Protein AF-A0A8S9I2M0-F1 (afdb_monomer_lite)

Foldseek 3Di:
DDDDDDDDDDDDDDDDPDDDDDPPPPDPVVVVVVVVVVVVVVPDDDPDDDPDPDDDDDDDDDDDDDDDDDDDDDDDDDDDDDDDDDDDDDDDDDDQDDDDDDDCVPVPVSVVVVVVVVDDPDPDDPDLVPDPPSVVVVVVVVVVVVVVVVVVVVVVVVVVVVVVVVVVVVVVVVVVVVVVVVVVVVVVVVVVVVVVVVVVVVVVVVVVVVVVVVVVVVVVVVVVVVVVLVVQVVVLVVVVVVLVVLVVVLVVLVVVLVVLVVVLVVVVVVVVVPDPDVVVNVVSVVVNVVSVVVNVVSDGDDPPPVPGPHDDDPPPPPPCVVVPPPPPPDDPDDDD

Sequence (336 aa):
MASRRSNPRNSDRVTTRTGSINVEHIRSGDVSEALTEVLLEETRLPQALAQAAKDLEGEKSAARVKSSSPTGSEGRDHRLGVSGEAAVAKSFHWQFSHSKDFPITEDPDSVAHLVRHFKPTRCLLPSLRNMMECEAYVKMAMAHAKVVRGLKLGLKMAQDRERANAAQLATADKLGNQAASLEARLRVVSNERKSALEHVSFLEAKVASSANEFSDDLCHATYDAKKALADSYLDVLVYLKEKWEKKKAATDCEARLKEVMANIDLQKEIMNNNLLASDELLRLRTKEVELGSELDVMAISDFSVGKLDLPQISEDLPDDFFAKVPALLGPRIFEG

pLDDT: mean 72.97, std 24.56, range [25.0, 98.62]

Radius of gyration: 68.44 Å; chains: 1; bounding box: 126×106×184 Å

Structure (mmCIF, N/CA/C/O backbone):
data_AF-A0A8S9I2M0-F1
#
_entry.id   AF-A0A8S9I2M0-F1
#
loop_
_atom_site.group_PDB
_atom_site.id
_atom_site.type_symbol
_atom_site.label_atom_id
_atom_site.label_alt_id
_atom_site.label_comp_id
_atom_site.label_asym_id
_atom_site.label_entity_id
_atom_site.label_seq_id
_atom_site.pdbx_PDB_ins_code
_atom_site.Cartn_x
_atom_site.Cartn_y
_atom_site.Cartn_z
_atom_site.occupancy
_atom_site.B_iso_or_equiv
_atom_site.auth_seq_id
_atom_site.auth_comp_id
_atom_site.auth_asym_id
_atom_site.auth_atom_id
_atom_site.pdbx_PDB_model_num
ATOM 1 N N . MET A 1 1 ? -36.824 -47.672 17.685 1.00 41.88 1 MET A N 1
ATOM 2 C CA . MET A 1 1 ? -36.679 -48.456 16.442 1.00 41.88 1 MET A CA 1
ATOM 3 C C . MET A 1 1 ? -35.714 -47.738 15.508 1.00 41.88 1 MET A C 1
ATOM 5 O O . MET A 1 1 ? -35.803 -46.528 15.396 1.00 41.88 1 MET A O 1
ATOM 9 N N . ALA A 1 2 ? -34.814 -48.514 14.896 1.00 41.59 2 ALA A N 1
ATOM 10 C CA . ALA A 1 2 ? -33.955 -48.215 13.742 1.00 41.59 2 ALA A CA 1
ATOM 11 C C . ALA A 1 2 ? -32.954 -47.041 13.822 1.00 41.59 2 ALA A C 1
ATOM 13 O O . ALA A 1 2 ? -33.144 -45.970 13.258 1.00 41.59 2 ALA A O 1
ATOM 14 N N . SER A 1 3 ? -31.802 -47.356 14.418 1.00 38.66 3 SER A N 1
ATOM 15 C CA . SER A 1 3 ? -30.490 -46.795 14.087 1.00 38.66 3 SER A CA 1
ATOM 16 C C . SER A 1 3 ? -30.084 -47.208 12.661 1.00 38.66 3 SER A C 1
ATOM 18 O O . SER A 1 3 ? -30.184 -48.388 12.319 1.00 38.66 3 SER A O 1
ATOM 20 N N . ARG A 1 4 ? -29.597 -46.274 11.834 1.00 53.16 4 ARG A N 1
ATOM 21 C CA . ARG A 1 4 ? -28.851 -46.596 10.605 1.00 53.16 4 ARG A CA 1
ATOM 22 C C . ARG A 1 4 ? -27.492 -45.906 10.620 1.00 53.16 4 ARG A C 1
ATOM 24 O O . ARG A 1 4 ? -27.360 -44.734 10.294 1.00 53.16 4 ARG A O 1
ATOM 31 N N . ARG A 1 5 ? -26.487 -46.700 10.992 1.00 46.16 5 ARG A N 1
ATOM 32 C CA . ARG A 1 5 ? -25.086 -46.539 10.595 1.00 46.16 5 ARG A CA 1
ATOM 33 C C . ARG A 1 5 ? -24.972 -46.721 9.081 1.00 46.16 5 ARG A C 1
ATOM 35 O O . ARG A 1 5 ? -25.459 -47.720 8.555 1.00 46.16 5 ARG A O 1
ATOM 42 N N . SER A 1 6 ? -24.227 -45.848 8.418 1.00 48.94 6 SER A N 1
ATOM 43 C CA . SER A 1 6 ? -23.597 -46.145 7.130 1.00 48.94 6 SER A CA 1
ATOM 44 C C . SER A 1 6 ? -22.120 -45.783 7.227 1.00 48.94 6 SER A C 1
ATOM 46 O O . SER A 1 6 ? -21.770 -44.617 7.382 1.00 48.94 6 SER A O 1
ATOM 48 N N . ASN A 1 7 ? -21.276 -46.815 7.196 1.00 45.47 7 ASN A N 1
ATOM 49 C CA . ASN A 1 7 ? -19.823 -46.702 7.108 1.00 45.47 7 ASN A CA 1
ATOM 50 C C . ASN A 1 7 ? -19.390 -46.451 5.647 1.00 45.47 7 ASN A C 1
ATOM 52 O O . ASN A 1 7 ? -20.125 -46.826 4.729 1.00 45.47 7 ASN A O 1
ATOM 56 N N . PRO A 1 8 ? -18.192 -45.880 5.427 1.00 49.88 8 PRO A N 1
ATOM 57 C CA . PRO A 1 8 ? -17.699 -45.466 4.118 1.00 49.88 8 PRO A CA 1
ATOM 58 C C . PRO A 1 8 ? -16.960 -46.605 3.399 1.00 49.88 8 PRO A C 1
ATOM 60 O O . PRO A 1 8 ? -16.341 -47.461 4.036 1.00 49.88 8 PRO A O 1
ATOM 63 N N . ARG A 1 9 ? -16.987 -46.612 2.060 1.00 48.81 9 ARG A N 1
ATOM 64 C CA . ARG A 1 9 ? -16.176 -47.523 1.240 1.00 48.81 9 ARG A CA 1
ATOM 65 C C . ARG A 1 9 ? -15.672 -46.822 -0.029 1.00 48.81 9 ARG A C 1
ATOM 67 O O . ARG A 1 9 ? -16.471 -46.473 -0.883 1.00 48.81 9 ARG A O 1
ATOM 74 N N . ASN A 1 10 ? -14.346 -46.663 -0.073 1.00 36.12 10 ASN A N 1
ATOM 75 C CA . ASN A 1 10 ? -13.404 -46.682 -1.205 1.00 36.12 10 ASN A CA 1
ATOM 76 C C . ASN A 1 10 ? -13.802 -46.107 -2.576 1.00 36.12 10 ASN A C 1
ATOM 78 O O . ASN A 1 10 ? -14.599 -46.721 -3.272 1.00 36.12 10 ASN A O 1
ATOM 82 N N . SER A 1 11 ? -13.081 -45.056 -2.989 1.00 37.62 11 SER A N 1
ATOM 83 C CA . SER A 1 11 ? -12.464 -44.793 -4.316 1.00 37.62 11 SER A CA 1
ATOM 84 C C . SER A 1 11 ? -12.043 -43.308 -4.312 1.00 37.62 11 SER A C 1
ATOM 86 O O . SER A 1 11 ? -12.785 -42.492 -3.787 1.00 37.62 11 SER A O 1
ATOM 88 N N . ASP A 1 12 ? -10.881 -42.820 -4.743 1.00 36.62 12 ASP A N 1
ATOM 89 C CA . ASP A 1 12 ? -9.847 -43.329 -5.632 1.00 36.62 12 ASP A CA 1
ATOM 90 C C . ASP A 1 12 ? -8.476 -42.766 -5.230 1.00 36.62 12 ASP A C 1
ATOM 92 O O . ASP A 1 12 ? -8.328 -41.623 -4.794 1.00 36.62 12 ASP A O 1
ATOM 96 N N . ARG A 1 13 ? -7.444 -43.590 -5.408 1.00 45.34 13 ARG A N 1
ATOM 97 C CA . ARG A 1 13 ? -6.039 -43.224 -5.241 1.00 45.34 13 ARG A CA 1
ATOM 98 C C . ARG A 1 13 ? -5.560 -42.617 -6.563 1.00 45.34 13 ARG A C 1
ATOM 100 O O . ARG A 1 13 ? -5.180 -43.348 -7.473 1.00 45.34 13 ARG A O 1
ATOM 107 N N . VAL A 1 14 ? -5.584 -41.291 -6.683 1.00 40.12 14 VAL A N 1
ATOM 108 C CA . VAL A 1 14 ? -4.926 -40.595 -7.798 1.00 40.12 14 VAL A CA 1
ATOM 109 C C . VAL A 1 14 ? -3.442 -40.465 -7.470 1.00 40.12 14 VAL A C 1
ATOM 111 O O . VAL A 1 14 ? -3.026 -39.717 -6.590 1.00 40.12 14 VAL A O 1
ATOM 114 N N . THR A 1 15 ? -2.645 -41.258 -8.178 1.00 43.72 15 THR A N 1
ATOM 115 C CA . THR A 1 15 ? -1.186 -41.200 -8.221 1.00 43.72 15 THR A CA 1
ATOM 116 C C . THR A 1 15 ? -0.737 -39.877 -8.844 1.00 43.72 15 THR A C 1
ATOM 118 O O . THR A 1 15 ? -0.775 -39.715 -10.062 1.00 43.72 15 THR A O 1
ATOM 121 N N . THR A 1 16 ? -0.271 -38.933 -8.028 1.00 34.25 16 THR A N 1
ATOM 122 C CA . THR A 1 16 ? 0.481 -37.769 -8.506 1.00 34.25 16 THR A CA 1
ATOM 123 C C . THR A 1 16 ? 1.930 -38.177 -8.757 1.00 34.25 16 THR A C 1
ATOM 125 O O . THR A 1 16 ? 2.714 -38.455 -7.852 1.00 34.25 16 THR A O 1
ATOM 128 N N . ARG A 1 17 ? 2.280 -38.264 -10.040 1.00 37.97 17 ARG A N 1
ATOM 129 C CA . ARG A 1 17 ? 3.650 -38.434 -10.521 1.00 37.97 17 ARG A CA 1
ATOM 130 C C . ARG A 1 17 ? 4.336 -37.069 -10.470 1.00 37.97 17 ARG A C 1
ATOM 132 O O . ARG A 1 17 ? 4.262 -36.300 -11.422 1.00 37.97 17 ARG A O 1
ATOM 139 N N . THR A 1 18 ? 4.973 -36.766 -9.346 1.00 34.50 18 THR A N 1
ATOM 140 C CA . THR A 1 18 ? 5.832 -35.589 -9.181 1.00 34.50 18 THR A CA 1
ATOM 141 C C . THR A 1 18 ? 7.114 -35.802 -9.985 1.00 34.50 18 THR A C 1
ATOM 143 O O . THR A 1 18 ? 8.024 -36.505 -9.553 1.00 34.50 18 THR A O 1
ATOM 146 N N . GLY A 1 19 ? 7.168 -35.246 -11.195 1.00 37.47 19 GLY A N 1
ATOM 147 C CA . GLY A 1 19 ? 8.417 -35.066 -11.929 1.00 37.47 19 GLY A CA 1
ATOM 148 C C . GLY A 1 19 ? 9.163 -33.880 -11.330 1.00 37.47 19 GLY A C 1
ATOM 149 O O . GLY A 1 19 ? 8.733 -32.743 -11.497 1.00 37.47 19 GLY A O 1
ATOM 150 N N . SER A 1 20 ? 10.247 -34.145 -10.603 1.00 39.88 20 SER A N 1
ATOM 151 C CA . SER A 1 20 ? 11.171 -33.116 -10.135 1.00 39.88 20 SER A CA 1
ATOM 152 C C . SER A 1 20 ? 11.887 -32.505 -11.339 1.00 39.88 20 SER A C 1
ATOM 154 O O . SER A 1 20 ? 12.789 -33.114 -11.916 1.00 39.88 20 SER A O 1
ATOM 156 N N . ILE A 1 21 ? 11.474 -31.307 -11.735 1.00 40.41 21 ILE A N 1
ATOM 157 C CA . ILE A 1 21 ? 12.293 -30.446 -12.582 1.00 40.41 21 ILE A CA 1
ATOM 158 C C . ILE A 1 21 ? 13.282 -29.773 -11.632 1.00 40.41 21 ILE A C 1
ATOM 160 O O . ILE A 1 21 ? 12.875 -29.046 -10.726 1.00 40.41 21 ILE A O 1
ATOM 164 N N . ASN A 1 22 ? 14.567 -30.085 -11.807 1.00 43.44 22 ASN A N 1
ATOM 165 C CA . ASN A 1 22 ? 15.676 -29.381 -11.175 1.00 43.44 22 ASN A CA 1
ATOM 166 C C . ASN A 1 22 ? 15.538 -27.884 -11.468 1.00 43.44 22 ASN A C 1
ATOM 168 O O . ASN A 1 22 ? 15.803 -27.438 -12.582 1.00 43.44 22 ASN A O 1
ATOM 172 N N . VAL A 1 23 ? 15.119 -27.116 -10.466 1.00 42.16 23 VAL A N 1
ATOM 173 C CA . VAL A 1 23 ? 15.331 -25.673 -10.437 1.00 42.16 23 VAL A CA 1
ATOM 174 C C . VAL A 1 23 ? 16.690 -25.484 -9.788 1.00 42.16 23 VAL A C 1
ATOM 176 O O . VAL A 1 23 ? 16.815 -25.509 -8.564 1.00 42.16 23 VAL A O 1
ATOM 179 N N . GLU A 1 24 ? 17.717 -25.348 -10.620 1.00 43.84 24 GLU A N 1
ATOM 180 C CA . GLU A 1 24 ? 18.990 -24.785 -10.188 1.00 43.84 24 GLU A CA 1
ATOM 181 C C . GLU A 1 24 ? 18.692 -23.400 -9.603 1.00 43.84 24 GLU A C 1
ATOM 183 O O . GLU A 1 24 ? 18.274 -22.474 -10.298 1.00 43.84 24 GLU A O 1
ATOM 188 N N . HIS A 1 25 ? 18.808 -23.285 -8.281 1.00 42.62 25 HIS A N 1
ATOM 189 C CA . HIS A 1 25 ? 18.805 -22.004 -7.596 1.00 42.62 25 HIS A CA 1
ATOM 190 C C . HIS A 1 25 ? 20.055 -21.247 -8.034 1.00 42.62 25 HIS A C 1
ATOM 192 O O . HIS A 1 25 ? 21.133 -21.447 -7.476 1.00 42.62 25 HIS A O 1
ATOM 198 N N . ILE A 1 26 ? 19.906 -20.380 -9.037 1.00 46.12 26 ILE A N 1
ATOM 199 C CA . ILE A 1 26 ? 20.900 -19.353 -9.334 1.00 46.12 26 ILE A CA 1
ATOM 200 C C . ILE A 1 26 ? 20.976 -18.475 -8.090 1.00 46.12 26 ILE A C 1
ATOM 202 O O . ILE A 1 26 ? 20.037 -17.759 -7.729 1.00 46.12 26 ILE A O 1
ATOM 206 N N . ARG A 1 27 ? 22.088 -18.617 -7.376 1.00 51.94 27 ARG A N 1
ATOM 207 C CA . ARG A 1 27 ? 22.395 -17.862 -6.174 1.00 51.94 27 ARG A CA 1
ATOM 208 C C . ARG A 1 27 ? 22.521 -16.405 -6.601 1.00 51.94 27 ARG A C 1
ATOM 210 O O . ARG A 1 27 ? 23.321 -16.077 -7.467 1.00 51.94 27 ARG A O 1
ATOM 217 N N . SER A 1 28 ? 21.763 -15.519 -5.963 1.00 51.84 28 SER A N 1
ATOM 218 C CA . SER A 1 28 ? 21.753 -14.070 -6.226 1.00 51.84 28 SER A CA 1
ATOM 219 C C . SER A 1 28 ? 23.129 -13.369 -6.108 1.00 51.84 28 SER A C 1
ATOM 221 O O . SER A 1 28 ? 23.195 -12.160 -6.307 1.00 51.84 28 SER A O 1
ATOM 223 N N . GLY A 1 29 ? 24.209 -14.090 -5.780 1.00 50.28 29 GLY A N 1
ATOM 224 C CA . GLY A 1 29 ? 25.582 -13.580 -5.743 1.00 50.28 29 GLY A CA 1
ATOM 225 C C . GLY A 1 29 ? 26.294 -13.572 -7.102 1.00 50.28 29 GLY A C 1
ATOM 226 O O . GLY A 1 29 ? 27.144 -12.712 -7.321 1.00 50.28 29 GLY A O 1
ATOM 227 N N . ASP A 1 30 ? 25.902 -14.437 -8.043 1.00 48.88 30 ASP A N 1
ATOM 228 C CA . ASP A 1 30 ? 26.656 -14.615 -9.297 1.00 48.88 30 ASP A CA 1
ATOM 229 C C . ASP A 1 30 ? 26.438 -13.443 -10.277 1.00 48.88 30 ASP A C 1
ATOM 231 O O . ASP A 1 30 ? 27.295 -13.114 -11.094 1.00 48.88 30 ASP A O 1
ATOM 235 N N . VAL A 1 31 ? 25.303 -12.742 -10.159 1.00 55.47 31 VAL A N 1
ATOM 236 C CA . VAL A 1 31 ? 24.972 -11.577 -11.001 1.00 55.47 31 VAL A CA 1
ATOM 237 C C . VAL A 1 31 ? 25.651 -10.299 -10.492 1.00 55.47 31 VAL A C 1
ATOM 239 O O . VAL A 1 31 ? 26.023 -9.439 -11.289 1.00 55.47 31 VAL A O 1
ATOM 242 N N . SER A 1 32 ? 25.858 -10.170 -9.176 1.00 57.75 32 SER A N 1
ATOM 243 C CA . SER A 1 32 ? 26.559 -9.013 -8.602 1.00 57.75 32 SER A CA 1
ATOM 244 C C . SER A 1 32 ? 28.061 -9.044 -8.873 1.00 57.75 32 SER A C 1
ATOM 246 O O . SER A 1 32 ? 28.660 -7.993 -9.087 1.00 57.75 32 SER A O 1
ATOM 248 N N . GLU A 1 33 ? 28.667 -10.231 -8.917 1.00 54.66 33 GLU A N 1
ATOM 249 C CA . GLU A 1 33 ? 30.098 -10.379 -9.203 1.00 54.66 33 GLU A CA 1
ATOM 250 C C . GLU A 1 33 ? 30.398 -10.056 -10.677 1.00 54.66 33 GLU A C 1
ATOM 252 O O . GLU A 1 33 ? 31.276 -9.241 -10.963 1.00 54.66 33 GLU A O 1
ATOM 257 N N . ALA A 1 34 ? 29.554 -10.535 -11.600 1.00 54.41 34 ALA A N 1
ATOM 258 C CA . ALA A 1 34 ? 29.655 -10.218 -13.026 1.00 54.41 34 ALA A CA 1
ATOM 259 C C . ALA A 1 34 ? 29.461 -8.719 -13.340 1.00 54.41 34 ALA A C 1
ATOM 261 O O . ALA A 1 34 ? 30.130 -8.176 -14.217 1.00 54.41 34 ALA A O 1
ATOM 262 N N . LEU A 1 35 ? 28.580 -8.015 -12.617 1.00 55.44 35 LEU A N 1
ATOM 263 C CA . LEU A 1 35 ? 28.391 -6.566 -12.793 1.00 55.44 35 LEU A CA 1
ATOM 264 C C . LEU A 1 35 ? 29.548 -5.738 -12.219 1.00 55.44 35 LEU A C 1
ATOM 266 O O . LEU A 1 35 ? 29.809 -4.633 -12.698 1.00 55.44 35 LEU A O 1
ATOM 270 N N . THR A 1 36 ? 30.259 -6.269 -11.224 1.00 57.44 36 THR A N 1
ATOM 271 C CA . THR A 1 36 ? 31.404 -5.585 -10.612 1.00 57.44 36 THR A CA 1
ATOM 272 C C . THR A 1 36 ? 32.667 -5.749 -11.462 1.00 57.44 36 THR A C 1
ATOM 274 O O . THR A 1 36 ? 33.430 -4.795 -11.590 1.00 57.44 36 THR A O 1
ATOM 277 N N . GLU A 1 37 ? 32.854 -6.895 -12.129 1.00 56.62 37 GLU A N 1
ATOM 278 C CA . GLU A 1 37 ? 33.947 -7.077 -13.099 1.00 56.62 37 GLU A CA 1
ATOM 279 C C . GLU A 1 37 ? 33.795 -6.187 -14.342 1.00 56.62 37 GLU A C 1
ATOM 281 O O . GLU A 1 37 ? 34.779 -5.603 -14.796 1.00 56.62 37 GLU A O 1
ATOM 286 N N . VAL A 1 38 ? 32.570 -5.997 -14.853 1.00 53.94 38 VAL A N 1
ATOM 287 C CA . VAL A 1 38 ? 32.319 -5.129 -16.022 1.00 53.94 38 VAL A CA 1
ATOM 288 C C . VAL A 1 38 ? 32.655 -3.662 -15.725 1.00 53.94 38 VAL A C 1
ATOM 290 O O . VAL A 1 38 ? 33.239 -2.984 -16.567 1.00 53.94 38 VAL A O 1
ATOM 293 N N . LEU A 1 39 ? 32.367 -3.181 -14.510 1.00 53.59 39 LEU A N 1
ATOM 294 C CA . LEU A 1 39 ? 32.710 -1.814 -14.095 1.00 53.59 39 LEU A CA 1
ATOM 295 C C . LEU A 1 39 ? 34.210 -1.620 -13.817 1.00 53.59 39 LEU A C 1
ATOM 297 O O . LEU A 1 39 ? 34.705 -0.494 -13.888 1.00 53.59 39 LEU A O 1
ATOM 301 N N . LEU A 1 40 ? 34.948 -2.693 -13.512 1.00 54.47 40 LEU A N 1
ATOM 302 C CA . LEU A 1 40 ? 36.380 -2.624 -13.211 1.00 54.47 40 LEU A CA 1
ATOM 303 C C . LEU A 1 40 ? 37.244 -2.743 -14.479 1.00 54.47 40 LEU A C 1
ATOM 305 O O . LEU A 1 40 ? 38.288 -2.096 -14.560 1.00 54.47 40 LEU A O 1
ATOM 309 N N . GLU A 1 41 ? 36.779 -3.462 -15.505 1.00 45.19 41 GLU A N 1
ATOM 310 C CA . GLU A 1 41 ? 37.423 -3.504 -16.829 1.00 45.19 41 GLU A CA 1
ATOM 311 C C . GLU A 1 41 ? 37.245 -2.204 -17.635 1.00 45.19 41 GLU A C 1
ATOM 313 O O . GLU A 1 41 ? 38.163 -1.775 -18.331 1.00 45.19 41 GLU A O 1
ATOM 318 N N . GLU A 1 42 ? 36.138 -1.475 -17.464 1.00 44.06 42 GLU A N 1
ATOM 319 C CA . GLU A 1 42 ? 35.927 -0.189 -18.154 1.00 44.06 42 GLU A CA 1
ATOM 320 C C . GLU A 1 42 ? 36.849 0.942 -17.640 1.00 44.06 42 GLU A C 1
ATOM 322 O O . GLU A 1 42 ? 37.008 1.980 -18.285 1.00 44.06 42 GLU A O 1
ATOM 327 N N . THR A 1 43 ? 37.544 0.728 -16.514 1.00 42.91 43 THR A N 1
ATOM 328 C CA . THR A 1 43 ? 38.525 1.683 -15.961 1.00 42.91 43 THR A CA 1
ATOM 329 C C . THR A 1 43 ? 39.981 1.376 -16.326 1.00 42.91 43 THR A C 1
ATOM 331 O O . THR A 1 43 ? 40.885 2.103 -15.907 1.00 42.91 43 THR A O 1
ATOM 334 N N . ARG A 1 44 ? 40.245 0.358 -17.156 1.00 46.66 44 ARG A N 1
ATOM 335 C CA . ARG A 1 44 ? 41.598 0.011 -17.620 1.00 46.66 44 ARG A CA 1
ATOM 336 C C . ARG A 1 44 ? 41.807 0.321 -19.102 1.00 46.66 44 ARG A C 1
ATOM 338 O O . ARG A 1 44 ? 42.036 -0.564 -19.918 1.00 46.66 44 ARG A O 1
ATOM 345 N N . LEU A 1 45 ? 41.846 1.612 -19.438 1.00 41.50 45 LEU A N 1
ATOM 346 C CA . LEU A 1 45 ? 42.558 2.070 -20.638 1.00 41.50 45 LEU A CA 1
ATOM 347 C C . LEU A 1 45 ? 44.011 2.438 -20.288 1.00 41.50 45 LEU A C 1
ATOM 349 O O . LEU A 1 45 ? 44.249 3.097 -19.273 1.00 41.50 45 LEU A O 1
ATOM 353 N N . PRO A 1 46 ? 45.002 2.045 -21.112 1.00 39.44 46 PRO A N 1
ATOM 354 C CA . PRO A 1 46 ? 46.399 2.303 -20.818 1.00 39.44 46 PRO A CA 1
ATOM 355 C C . PRO A 1 46 ? 46.763 3.762 -21.087 1.00 39.44 46 PRO A C 1
ATOM 357 O O . PRO A 1 46 ? 46.757 4.257 -22.215 1.00 39.44 46 PRO A O 1
ATOM 360 N N . GLN A 1 47 ? 47.176 4.421 -20.012 1.00 40.44 47 GLN A N 1
ATOM 361 C CA . GLN A 1 47 ? 47.975 5.632 -20.023 1.00 40.44 47 GLN A CA 1
ATOM 362 C C . GLN A 1 47 ? 49.381 5.299 -20.545 1.00 40.44 47 GLN A C 1
ATOM 364 O O . GLN A 1 47 ? 50.278 4.954 -19.780 1.00 40.44 47 GLN A O 1
ATOM 369 N N . ALA A 1 48 ? 49.582 5.397 -21.858 1.00 29.83 48 ALA A N 1
ATOM 370 C CA . ALA A 1 48 ? 50.912 5.410 -22.459 1.00 29.83 48 ALA A CA 1
ATOM 371 C C . ALA A 1 48 ? 50.913 6.216 -23.766 1.00 29.83 48 ALA A C 1
ATOM 373 O O . ALA A 1 48 ? 50.615 5.689 -24.831 1.00 29.83 48 ALA A O 1
ATOM 374 N N . LEU A 1 49 ? 51.226 7.512 -23.661 1.00 34.44 49 LEU A N 1
ATOM 375 C CA . LEU A 1 49 ? 52.373 8.167 -24.317 1.00 34.44 49 LEU A CA 1
ATOM 376 C C . LEU A 1 49 ? 52.131 9.685 -24.398 1.00 34.44 49 LEU A C 1
ATOM 378 O O . LEU A 1 49 ? 51.770 10.230 -25.435 1.00 34.44 49 LEU A O 1
ATOM 382 N N . ALA A 1 50 ? 52.367 10.385 -23.291 1.00 32.25 50 ALA A N 1
ATOM 383 C CA . ALA A 1 50 ? 52.559 11.833 -23.308 1.00 32.25 50 ALA A CA 1
ATOM 384 C C . ALA A 1 50 ? 53.526 12.235 -22.190 1.00 32.25 50 ALA A C 1
ATOM 386 O O . ALA A 1 50 ? 53.146 12.866 -21.211 1.00 32.25 50 ALA A O 1
ATOM 387 N N . GLN A 1 51 ? 54.790 11.829 -22.331 1.00 37.06 51 GLN A N 1
ATOM 388 C CA . GLN A 1 51 ? 55.913 12.445 -21.627 1.00 37.06 51 GLN A CA 1
ATOM 389 C C . GLN A 1 51 ? 57.187 12.288 -22.464 1.00 37.06 51 GLN A C 1
ATOM 391 O O . GLN A 1 51 ? 57.943 11.337 -22.329 1.00 37.06 51 GLN A O 1
ATOM 396 N N . ALA A 1 52 ? 57.386 13.250 -23.361 1.00 29.84 52 ALA A N 1
ATOM 397 C CA . ALA A 1 52 ? 58.690 13.662 -23.871 1.00 29.84 52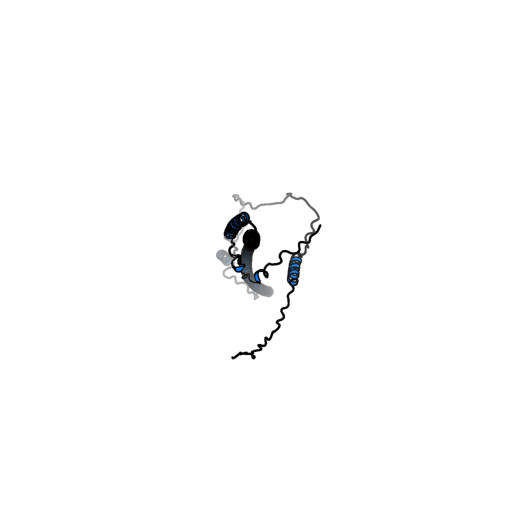 ALA A CA 1
ATOM 398 C C . ALA A 1 52 ? 58.563 15.115 -24.358 1.00 29.84 52 ALA A C 1
ATOM 400 O O . ALA A 1 52 ? 58.741 15.431 -25.527 1.00 29.84 52 ALA A O 1
ATOM 401 N N . ALA A 1 53 ? 58.155 15.998 -23.447 1.00 37.81 53 ALA A N 1
ATOM 402 C CA . ALA A 1 53 ? 58.264 17.437 -23.624 1.00 37.81 53 ALA A CA 1
ATOM 403 C C . ALA A 1 53 ? 59.225 17.945 -22.554 1.00 37.81 53 ALA A C 1
ATOM 405 O O . ALA A 1 53 ? 58.820 18.219 -21.427 1.00 37.81 53 ALA A O 1
ATOM 406 N N . LYS A 1 54 ? 60.504 17.973 -22.919 1.00 39.66 54 LYS A N 1
ATOM 407 C CA . LYS A 1 54 ? 61.540 18.900 -22.464 1.00 39.66 54 LYS A CA 1
ATOM 408 C C . LYS A 1 54 ? 62.766 18.588 -23.308 1.00 39.66 54 LYS A C 1
ATOM 410 O O . LYS A 1 54 ? 63.356 17.528 -23.158 1.00 39.66 54 LYS A O 1
ATOM 415 N N . ASP A 1 55 ? 63.038 19.449 -24.277 1.00 28.28 55 ASP A N 1
ATOM 416 C CA . ASP A 1 55 ? 64.250 20.257 -24.227 1.00 28.28 55 ASP A CA 1
ATOM 417 C C . ASP A 1 55 ? 64.370 21.123 -25.479 1.00 28.28 55 ASP A C 1
ATOM 419 O O . ASP A 1 55 ? 64.321 20.612 -26.592 1.00 28.28 55 ASP A O 1
ATOM 423 N N . LEU A 1 56 ? 64.539 22.424 -25.200 1.00 36.50 56 LEU A N 1
ATOM 424 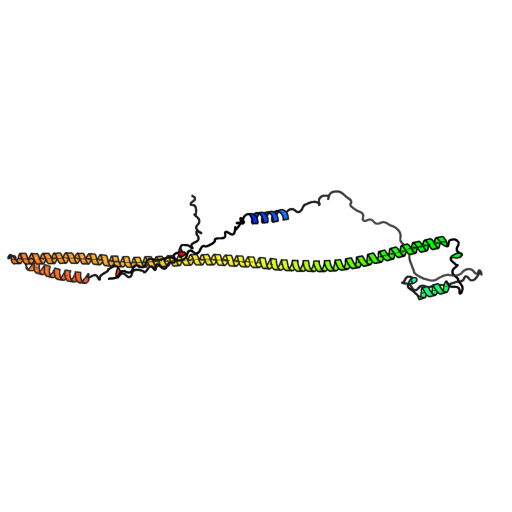C CA . LEU A 1 56 ? 65.425 23.371 -25.884 1.00 36.50 56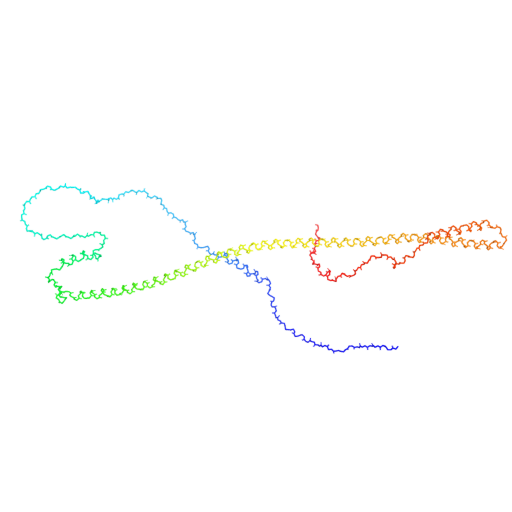 LEU A CA 1
ATOM 425 C C . LEU A 1 56 ? 65.150 23.614 -27.380 1.00 36.50 56 LEU A C 1
ATOM 427 O O . LEU A 1 56 ? 65.048 22.709 -28.185 1.00 36.50 56 LEU A O 1
ATOM 431 N N . GLU A 1 57 ? 65.073 24.818 -27.919 1.00 28.12 57 GLU A N 1
ATOM 432 C CA . GLU A 1 57 ? 65.565 26.141 -27.555 1.00 28.12 57 GLU A CA 1
ATOM 433 C C . GLU A 1 57 ? 65.366 26.958 -28.848 1.00 28.12 57 GLU A C 1
ATOM 435 O O . GLU A 1 57 ? 65.308 26.384 -29.938 1.00 28.12 57 GLU A O 1
ATOM 440 N N . GLY A 1 58 ? 65.301 28.284 -28.768 1.00 30.38 58 GLY A N 1
ATOM 441 C CA . GLY A 1 58 ? 65.619 29.100 -29.943 1.00 30.38 58 GLY A CA 1
ATOM 442 C C . GLY A 1 58 ? 64.538 30.077 -30.353 1.00 30.38 58 GLY A C 1
ATOM 443 O O . GLY A 1 58 ? 63.786 29.874 -31.302 1.00 30.38 58 GLY A O 1
ATOM 444 N N . GLU A 1 59 ? 64.540 31.192 -29.636 1.00 32.34 59 GLU A N 1
ATOM 445 C CA . GLU A 1 59 ? 64.074 32.484 -30.105 1.00 32.34 59 GLU A CA 1
ATOM 446 C C . GLU A 1 59 ? 64.559 32.848 -31.524 1.00 32.34 59 GLU A C 1
ATOM 448 O O . GLU A 1 59 ? 65.666 32.510 -31.934 1.00 32.34 59 GLU A O 1
ATOM 453 N N . LYS A 1 60 ? 63.774 33.743 -32.144 1.00 35.94 60 LYS A N 1
ATOM 454 C CA . LYS A 1 60 ? 64.164 34.754 -33.146 1.00 35.94 60 LYS A CA 1
ATOM 455 C C . LYS A 1 60 ? 64.601 34.242 -34.517 1.00 35.94 60 LYS A C 1
ATOM 457 O O . LYS A 1 60 ? 65.691 33.719 -34.698 1.00 35.94 60 LYS A O 1
ATOM 462 N N . SER A 1 61 ? 63.846 34.674 -35.530 1.00 34.72 61 SER A N 1
ATOM 463 C CA . SER A 1 61 ? 64.369 35.635 -36.518 1.00 34.72 61 SER A CA 1
ATOM 464 C C . SER A 1 61 ? 63.256 36.176 -37.418 1.00 34.72 61 SER A C 1
ATOM 466 O O . SER A 1 61 ? 62.872 35.566 -38.409 1.00 34.72 61 SER A O 1
ATOM 468 N N . ALA A 1 62 ? 62.787 37.382 -37.092 1.00 40.06 62 ALA A N 1
ATOM 469 C CA . ALA A 1 62 ? 62.304 38.333 -38.081 1.00 40.06 62 ALA A CA 1
ATOM 470 C C . ALA A 1 62 ? 63.480 39.256 -38.440 1.00 40.06 62 ALA A C 1
ATOM 472 O O . ALA A 1 62 ? 63.842 40.140 -37.670 1.00 40.06 62 ALA A O 1
ATOM 473 N N . ALA A 1 63 ? 64.090 39.020 -39.598 1.00 28.98 63 ALA A N 1
ATOM 474 C CA . ALA A 1 63 ? 64.938 39.951 -40.346 1.00 28.98 63 ALA A CA 1
ATOM 475 C C . ALA A 1 63 ? 64.994 39.391 -41.777 1.00 28.98 63 ALA A C 1
ATOM 477 O O . ALA A 1 63 ? 65.437 38.273 -41.998 1.00 28.98 63 ALA A O 1
ATOM 478 N N . ARG A 1 64 ? 64.333 40.015 -42.756 1.00 36.06 64 ARG A N 1
ATOM 479 C CA . ARG A 1 64 ? 64.879 41.120 -43.558 1.00 36.06 64 ARG A CA 1
ATOM 480 C C . ARG A 1 64 ? 66.316 40.827 -43.994 1.00 36.06 64 ARG A C 1
ATOM 482 O O . ARG A 1 64 ? 67.224 41.031 -43.203 1.00 36.06 64 ARG A O 1
ATOM 489 N N . VAL A 1 65 ? 66.489 40.470 -45.270 1.00 28.38 65 VAL A N 1
ATOM 490 C CA . VAL A 1 65 ? 67.410 41.095 -46.246 1.00 28.38 65 VAL A CA 1
ATOM 491 C C . VAL A 1 65 ? 67.522 40.206 -47.499 1.00 28.38 65 VAL A C 1
ATOM 493 O O . VAL A 1 65 ? 67.989 39.085 -47.400 1.00 28.38 65 VAL A O 1
ATOM 496 N N . LYS A 1 66 ? 67.125 40.803 -48.641 1.00 28.94 66 LYS A N 1
ATOM 497 C CA . LYS A 1 66 ? 67.680 40.740 -50.020 1.00 28.94 66 LYS A CA 1
ATOM 498 C C . LYS A 1 66 ? 67.828 39.346 -50.685 1.00 28.94 66 LYS A C 1
ATOM 500 O O . LYS A 1 66 ? 68.241 38.391 -50.064 1.00 28.94 66 LYS A O 1
ATOM 505 N N . SER A 1 67 ? 67.559 39.176 -51.979 1.00 28.20 67 SER A N 1
ATOM 506 C CA . SER A 1 67 ? 67.866 40.095 -53.078 1.00 28.20 67 SER A CA 1
ATOM 507 C C . SER A 1 67 ? 67.014 39.862 -54.336 1.00 28.20 67 SER A C 1
ATOM 509 O O . SER A 1 67 ? 66.660 38.736 -54.669 1.00 28.20 67 SER A O 1
ATOM 511 N N . SER A 1 68 ? 66.829 40.972 -55.060 1.00 29.41 68 SER A N 1
ATOM 512 C CA . SER A 1 68 ? 66.735 41.101 -56.526 1.00 29.41 68 SER A CA 1
ATOM 513 C C . SER A 1 68 ? 65.521 40.518 -57.268 1.00 29.41 68 SER A C 1
ATOM 515 O O . SER A 1 68 ? 65.567 39.431 -57.831 1.00 29.41 68 SER A O 1
ATOM 517 N N . SER A 1 69 ? 64.501 41.374 -57.402 1.00 33.72 69 SER A N 1
ATOM 518 C CA . SER A 1 69 ? 63.806 41.718 -58.664 1.00 33.72 69 SER A CA 1
ATOM 519 C C . SER A 1 69 ? 64.806 42.185 -59.761 1.00 33.72 69 SER A C 1
ATOM 521 O O . SER A 1 69 ? 66.006 42.203 -59.477 1.00 33.72 69 SER A O 1
ATOM 523 N N . PRO A 1 70 ? 64.405 42.754 -60.925 1.00 42.53 70 PRO A N 1
ATOM 524 C CA . PRO A 1 70 ? 63.105 42.842 -61.626 1.00 42.53 70 PRO A CA 1
ATOM 525 C C . PRO A 1 70 ? 63.306 42.454 -63.132 1.00 42.53 70 PRO A C 1
ATOM 527 O O . PRO A 1 70 ? 64.393 42.066 -63.531 1.00 42.53 70 PRO A O 1
ATOM 530 N N . THR A 1 71 ? 62.384 42.484 -64.093 1.00 27.30 71 THR A N 1
ATOM 531 C CA . THR A 1 71 ? 61.613 43.622 -64.609 1.00 27.30 71 THR A CA 1
ATOM 532 C C . THR A 1 71 ? 60.863 43.094 -65.835 1.00 27.30 71 THR A C 1
ATOM 534 O O . THR A 1 71 ? 61.475 42.494 -66.714 1.00 27.30 71 THR A O 1
ATOM 537 N N . GLY A 1 72 ? 59.561 43.335 -65.920 1.00 25.00 72 GLY A N 1
ATOM 538 C CA . GLY A 1 72 ? 58.774 43.145 -67.136 1.00 25.00 72 GLY A CA 1
ATOM 539 C C . GLY A 1 72 ? 57.913 44.377 -67.344 1.00 25.00 72 GLY A C 1
ATOM 540 O O . GLY A 1 72 ? 56.707 44.331 -67.146 1.00 25.00 72 GLY A O 1
ATOM 541 N N . SER A 1 73 ? 58.563 45.507 -67.616 1.00 35.88 73 SER A N 1
ATOM 542 C CA . SER A 1 73 ? 57.909 46.748 -68.013 1.00 35.88 73 SER A CA 1
ATOM 543 C C . SER A 1 73 ? 57.439 46.628 -69.459 1.00 35.88 73 SER A C 1
ATOM 545 O O . SER A 1 73 ? 58.259 46.373 -70.340 1.00 35.88 73 SER A O 1
ATOM 547 N N . GLU A 1 74 ? 56.165 46.900 -69.719 1.00 29.56 74 GLU A N 1
ATOM 548 C CA . GLU A 1 74 ? 55.681 47.202 -71.066 1.00 29.56 74 GLU A CA 1
ATOM 549 C C . GLU A 1 74 ? 54.976 48.564 -71.042 1.00 29.56 74 GLU A C 1
ATOM 551 O O . GLU A 1 74 ? 53.757 48.681 -70.974 1.00 29.56 74 GLU A O 1
ATOM 556 N N . GLY A 1 75 ? 55.794 49.618 -71.043 1.00 31.31 75 GLY A N 1
ATOM 557 C CA . GLY A 1 75 ? 55.415 50.940 -71.522 1.00 31.31 75 GLY A CA 1
ATOM 558 C C . GLY A 1 75 ? 56.006 51.095 -72.916 1.00 31.31 75 GLY A C 1
ATOM 559 O O . GLY A 1 75 ? 57.218 51.241 -73.063 1.00 31.31 75 GLY A O 1
ATOM 560 N N . ARG A 1 76 ? 55.154 50.995 -73.936 1.00 38.44 76 ARG A N 1
ATOM 561 C CA . ARG A 1 76 ? 55.473 51.406 -75.304 1.00 38.44 76 ARG A CA 1
ATOM 562 C C . ARG A 1 76 ? 55.546 52.929 -75.331 1.00 38.44 76 ARG A C 1
ATOM 564 O O . ARG A 1 76 ? 54.555 53.558 -74.981 1.00 38.44 76 ARG A O 1
ATOM 571 N N . ASP A 1 77 ? 56.646 53.491 -75.825 1.00 31.59 77 ASP A N 1
ATOM 572 C CA . ASP A 1 77 ? 56.524 54.654 -76.698 1.00 31.59 77 ASP A CA 1
ATOM 573 C C . ASP A 1 77 ? 57.690 54.803 -77.683 1.00 31.59 77 ASP A C 1
ATOM 575 O O . ASP A 1 77 ? 58.822 54.378 -77.453 1.00 31.59 77 ASP A O 1
ATOM 579 N N . HIS A 1 78 ? 57.336 55.355 -78.834 1.00 37.47 78 HIS A N 1
ATOM 580 C CA . HIS A 1 78 ? 58.054 55.338 -80.097 1.00 37.47 78 HIS A CA 1
ATOM 581 C C . HIS A 1 78 ? 59.288 56.252 -80.135 1.00 37.47 78 HIS A C 1
ATOM 583 O O . HIS A 1 78 ? 59.200 57.419 -79.759 1.00 37.47 78 HIS A O 1
ATOM 589 N N . ARG A 1 79 ? 60.394 55.766 -80.727 1.00 34.47 79 ARG A N 1
ATOM 590 C CA . ARG A 1 79 ? 61.284 56.509 -81.655 1.00 34.47 79 ARG A CA 1
ATOM 591 C C . ARG A 1 79 ? 62.454 55.629 -82.111 1.00 34.47 79 ARG A C 1
ATOM 593 O O . ARG A 1 79 ? 63.309 55.270 -81.313 1.00 34.47 79 ARG A O 1
ATOM 600 N N . LEU A 1 80 ? 62.539 55.369 -83.414 1.00 36.69 80 LEU A N 1
ATOM 601 C CA . LEU A 1 80 ? 63.787 54.997 -84.082 1.00 36.69 80 LEU A CA 1
ATOM 602 C C . LEU A 1 80 ? 64.011 55.985 -85.223 1.00 36.69 80 LEU A C 1
ATOM 604 O O . LEU A 1 80 ? 63.304 55.972 -86.229 1.00 36.69 80 LEU A O 1
ATOM 608 N N . GLY A 1 81 ? 64.979 56.875 -85.016 1.00 33.34 81 GLY A N 1
ATOM 609 C CA . GLY A 1 81 ? 65.646 57.583 -86.092 1.00 33.34 81 GLY A CA 1
ATOM 610 C C . GLY A 1 81 ? 66.716 56.682 -86.708 1.00 33.34 81 GLY A C 1
ATOM 611 O O . GLY A 1 81 ? 67.525 56.116 -85.982 1.00 33.34 81 GLY A O 1
ATOM 612 N N . VAL A 1 82 ? 66.652 56.575 -88.037 1.00 39.88 82 VAL A N 1
ATOM 613 C CA . VAL A 1 82 ? 67.749 56.610 -89.024 1.00 39.88 82 VAL A CA 1
ATOM 614 C C . VAL A 1 82 ? 69.006 55.775 -88.744 1.00 39.88 82 VAL A C 1
ATOM 616 O O . VAL A 1 82 ? 69.773 56.100 -87.848 1.00 39.88 82 VAL A O 1
ATOM 619 N N . SER A 1 83 ? 69.319 54.836 -89.649 1.00 34.25 83 SER A N 1
ATOM 620 C CA . SER A 1 83 ? 70.596 54.829 -90.393 1.00 34.25 83 SER A CA 1
ATOM 621 C C . SER A 1 83 ? 70.666 53.673 -91.399 1.00 34.25 83 SER A C 1
ATOM 623 O O . SER A 1 83 ? 70.319 52.543 -91.067 1.00 34.25 83 SER A O 1
ATOM 625 N N . GLY A 1 84 ? 71.215 53.952 -92.584 1.00 31.28 84 GLY A N 1
ATOM 626 C CA . GLY A 1 84 ? 72.125 53.007 -93.233 1.00 31.28 84 GLY A CA 1
ATOM 627 C C . GLY A 1 84 ? 71.549 52.138 -94.342 1.00 31.28 84 GLY A C 1
ATOM 628 O O . GLY A 1 84 ? 71.192 50.985 -94.140 1.00 31.28 84 GLY A O 1
ATOM 629 N N . GLU A 1 85 ? 71.559 52.696 -95.540 1.00 37.53 85 GLU A N 1
ATOM 630 C CA . GLU A 1 85 ? 71.443 52.019 -96.825 1.00 37.53 85 GLU A CA 1
ATOM 631 C C . GLU A 1 85 ? 72.557 50.962 -97.008 1.00 37.53 85 GLU A C 1
ATOM 633 O O . GLU A 1 85 ? 73.741 51.293 -96.991 1.00 37.53 85 GLU A O 1
ATOM 638 N N . ALA A 1 86 ? 72.185 49.690 -97.189 1.00 35.38 86 ALA A N 1
ATOM 639 C CA . ALA A 1 86 ? 73.023 48.662 -97.814 1.00 35.38 86 ALA A CA 1
ATOM 640 C C . ALA A 1 86 ? 72.134 47.527 -98.354 1.00 35.38 86 ALA A C 1
ATOM 642 O O . ALA A 1 86 ? 71.495 46.790 -97.604 1.00 35.38 86 ALA A O 1
ATOM 643 N N . ALA A 1 87 ? 72.070 47.404 -99.679 1.00 47.88 87 ALA A N 1
ATOM 644 C CA . ALA A 1 87 ? 71.283 46.398 -100.377 1.00 47.88 87 ALA A CA 1
ATOM 645 C C . ALA A 1 87 ? 71.875 44.985 -100.197 1.00 47.88 87 ALA A C 1
ATOM 647 O O . ALA A 1 87 ? 72.924 44.675 -100.758 1.00 47.88 87 ALA A O 1
ATOM 648 N N . VAL A 1 88 ? 71.172 44.112 -99.463 1.00 44.31 88 VAL A N 1
ATOM 649 C CA . VAL A 1 88 ? 71.391 42.653 -99.436 1.00 44.31 88 VAL A CA 1
ATOM 650 C C . VAL A 1 88 ? 70.031 41.937 -99.440 1.00 44.31 88 VAL A C 1
ATOM 652 O O . VAL A 1 88 ? 69.064 42.402 -98.846 1.00 44.31 88 VAL A O 1
ATOM 655 N N . ALA A 1 89 ? 69.973 40.836 -100.191 1.00 50.19 89 ALA A N 1
ATOM 656 C CA . ALA A 1 89 ? 68.834 39.997 -100.571 1.00 50.19 89 ALA A CA 1
ATOM 657 C C . ALA A 1 89 ? 67.612 39.931 -99.623 1.00 50.19 89 ALA A C 1
ATOM 659 O O . ALA A 1 89 ? 67.721 39.716 -98.419 1.00 50.19 89 ALA A O 1
ATOM 660 N N . LYS A 1 90 ? 66.423 39.996 -100.239 1.00 44.06 90 LYS A N 1
ATOM 661 C CA . LYS A 1 90 ? 65.088 39.837 -99.641 1.00 44.06 90 LYS A CA 1
ATOM 662 C C . LYS A 1 90 ? 64.980 38.499 -98.889 1.00 44.06 90 LYS A C 1
ATOM 664 O O . LYS A 1 90 ? 64.860 37.443 -99.507 1.00 44.06 90 LYS A O 1
ATOM 669 N N . SER A 1 91 ? 65.023 38.535 -97.562 1.00 50.09 91 SER A N 1
ATOM 670 C CA . SER A 1 91 ? 64.761 37.386 -96.693 1.00 50.09 91 SER A CA 1
ATOM 671 C C . SER A 1 91 ? 63.265 37.039 -96.715 1.00 50.09 91 SER A C 1
ATOM 673 O O . SER A 1 91 ? 62.410 37.919 -96.610 1.00 50.09 91 SER A O 1
ATOM 675 N N . PHE A 1 92 ? 62.929 35.754 -96.887 1.00 51.19 92 PHE A N 1
ATOM 676 C CA . PHE A 1 92 ? 61.553 35.252 -96.792 1.00 51.19 92 PHE A CA 1
ATOM 677 C C . PHE A 1 92 ? 61.002 35.528 -95.385 1.00 51.19 92 PHE A C 1
ATOM 679 O O . PHE A 1 92 ? 61.296 34.790 -94.446 1.00 51.19 92 PHE A O 1
ATOM 686 N N . HIS A 1 93 ? 60.209 36.588 -95.224 1.00 56.38 93 HIS A N 1
ATOM 687 C CA . HIS A 1 93 ? 59.504 36.857 -93.977 1.00 56.38 93 HIS A CA 1
ATOM 688 C C . HIS A 1 93 ? 58.193 36.048 -93.950 1.00 56.38 93 HIS A C 1
ATOM 690 O O . HIS A 1 93 ? 57.345 36.173 -94.832 1.00 56.38 93 HIS A O 1
ATOM 696 N N . TRP A 1 94 ? 57.993 35.200 -92.946 1.00 64.31 94 TRP A N 1
ATOM 697 C CA . TRP A 1 94 ? 56.662 34.693 -92.606 1.00 64.31 94 TRP A CA 1
ATOM 698 C C . TRP A 1 94 ? 56.380 35.093 -91.159 1.00 64.31 94 TRP A C 1
ATOM 700 O O . TRP A 1 94 ? 57.271 35.033 -90.312 1.00 64.31 94 TRP A O 1
ATOM 710 N N . GLN A 1 95 ? 55.165 35.563 -90.890 1.00 63.03 95 GLN A N 1
ATOM 711 C CA . GLN A 1 95 ? 54.699 35.903 -89.548 1.00 63.03 95 GLN A CA 1
ATOM 712 C C . GLN A 1 95 ? 53.509 35.007 -89.222 1.00 63.03 95 GLN A C 1
ATOM 714 O O . GLN A 1 95 ? 52.535 34.965 -89.970 1.00 63.03 95 GLN A O 1
ATOM 719 N N . PHE A 1 96 ? 53.608 34.278 -88.112 1.00 65.69 96 PHE A N 1
ATOM 720 C CA . PHE A 1 96 ? 52.515 33.507 -87.529 1.00 65.69 96 PHE A CA 1
ATOM 721 C C . PHE A 1 96 ? 52.121 34.137 -86.206 1.00 65.69 96 PHE A C 1
ATOM 723 O O . PHE A 1 96 ? 52.971 34.437 -85.367 1.00 65.69 96 PHE A O 1
ATOM 730 N N . SER A 1 97 ? 50.825 34.354 -86.036 1.00 65.00 97 SER A N 1
ATOM 731 C CA . SER A 1 97 ? 50.257 34.954 -84.839 1.00 65.00 97 SER A CA 1
ATOM 732 C C . SER A 1 97 ? 49.237 33.983 -84.266 1.00 65.00 97 SER A C 1
ATOM 734 O O . SER A 1 97 ? 48.240 33.684 -84.912 1.00 65.00 97 SER A O 1
ATOM 736 N N . HIS A 1 98 ? 49.521 33.472 -83.070 1.00 64.75 98 HIS A N 1
ATOM 737 C CA . HIS A 1 98 ? 48.621 32.597 -82.329 1.00 64.75 98 HIS A CA 1
ATOM 738 C C . HIS A 1 98 ? 47.697 33.442 -81.447 1.00 64.75 98 HIS A C 1
ATOM 740 O O . HIS A 1 98 ? 48.171 34.296 -80.691 1.00 64.75 98 HIS A O 1
ATOM 746 N N . SER A 1 99 ? 46.391 33.194 -81.532 1.00 62.41 99 SER A N 1
ATOM 747 C CA . SER A 1 99 ? 45.395 33.787 -80.639 1.00 62.41 99 SER A CA 1
ATOM 748 C C . SER A 1 99 ? 45.565 33.192 -79.236 1.00 62.41 99 SER A C 1
ATOM 750 O O . SER A 1 99 ? 45.448 31.986 -79.049 1.00 62.41 99 SER A O 1
ATOM 752 N N . LYS A 1 100 ? 45.932 34.016 -78.250 1.00 64.38 100 LYS A N 1
ATOM 753 C CA . LYS A 1 100 ? 46.249 33.578 -76.880 1.00 64.38 100 LYS A CA 1
ATOM 754 C C . LYS A 1 100 ? 45.021 32.992 -76.171 1.00 64.38 100 LYS A C 1
ATOM 756 O O . LYS A 1 100 ? 43.979 33.632 -76.169 1.00 64.38 100 LYS A O 1
ATOM 761 N N . ASP A 1 101 ? 45.201 31.779 -75.630 1.00 64.00 101 ASP A N 1
ATOM 762 C CA . ASP A 1 101 ? 44.799 31.302 -74.283 1.00 64.00 101 ASP A CA 1
ATOM 763 C C . ASP A 1 101 ? 44.714 29.759 -74.194 1.00 64.00 101 ASP A C 1
ATOM 765 O O . ASP A 1 101 ? 44.576 29.211 -73.103 1.00 64.00 101 ASP A O 1
ATOM 769 N N . PHE A 1 102 ? 44.917 29.040 -75.307 1.00 62.19 102 PHE A N 1
ATOM 770 C CA . PHE A 1 102 ? 44.946 27.569 -75.351 1.00 62.19 102 PHE A CA 1
ATOM 771 C C . PHE A 1 102 ? 46.248 27.027 -75.972 1.00 62.19 102 PHE A C 1
ATOM 773 O O . PHE A 1 102 ? 46.936 27.758 -76.692 1.00 62.19 102 PHE A O 1
ATOM 780 N N . PRO A 1 103 ? 46.641 25.766 -75.702 1.00 69.06 103 PRO A N 1
ATOM 781 C CA . PRO A 1 103 ? 47.731 25.117 -76.425 1.00 69.06 103 PRO A CA 1
ATOM 782 C C . PRO A 1 103 ? 47.420 25.076 -77.926 1.00 69.06 103 PRO A C 1
ATOM 784 O O . PRO A 1 103 ? 46.299 24.750 -78.302 1.00 69.06 103 PRO A O 1
ATOM 787 N N . ILE A 1 104 ? 48.419 25.313 -78.789 1.00 66.19 104 ILE A N 1
ATOM 788 C CA . ILE A 1 104 ? 48.264 25.288 -80.261 1.00 66.19 104 ILE A CA 1
ATOM 789 C C . ILE A 1 104 ? 47.495 24.053 -80.752 1.00 66.19 104 ILE A C 1
ATOM 791 O O . ILE A 1 104 ? 46.735 24.154 -81.700 1.00 66.19 104 ILE A O 1
ATOM 795 N N . THR A 1 105 ? 47.654 22.893 -80.109 1.00 67.44 105 THR A N 1
ATOM 796 C CA . THR A 1 105 ? 46.975 21.636 -80.469 1.00 67.44 105 THR A CA 1
ATOM 797 C C . THR A 1 105 ? 45.451 21.658 -80.323 1.00 67.44 105 THR A C 1
ATOM 799 O O . THR A 1 105 ? 44.793 20.771 -80.861 1.00 67.44 105 THR A O 1
ATOM 802 N N . GLU A 1 106 ? 44.903 22.624 -79.589 1.00 72.56 106 GLU A N 1
ATOM 803 C CA . GLU A 1 106 ? 43.469 22.791 -79.328 1.00 72.56 106 GLU A CA 1
ATOM 804 C C . GLU A 1 106 ? 42.830 23.890 -80.197 1.00 72.56 106 GLU A C 1
ATOM 806 O O . GLU A 1 106 ? 41.618 24.070 -80.137 1.00 72.56 106 GLU A O 1
ATOM 811 N N . ASP A 1 107 ? 43.619 24.572 -81.042 1.00 76.00 107 ASP A N 1
ATOM 812 C CA . ASP A 1 107 ? 43.152 25.513 -82.068 1.00 76.00 107 ASP A CA 1
ATOM 813 C C . ASP A 1 107 ? 43.305 24.882 -83.470 1.00 76.00 107 ASP A C 1
ATOM 815 O O . ASP A 1 107 ? 44.391 24.914 -84.070 1.00 76.00 107 ASP A O 1
ATOM 819 N N . PRO A 1 108 ? 42.227 24.288 -84.020 1.00 76.38 108 PRO A N 1
ATOM 820 C CA . PRO A 1 108 ? 42.272 23.588 -85.298 1.00 76.38 108 PRO A CA 1
ATOM 821 C C . PRO A 1 108 ? 42.692 24.491 -86.460 1.00 76.38 108 PRO A C 1
ATOM 823 O O . PRO A 1 108 ? 43.342 24.009 -87.390 1.00 76.38 108 PRO A O 1
ATOM 826 N N . ASP A 1 109 ? 42.364 25.784 -86.406 1.00 75.69 109 ASP A N 1
ATOM 827 C CA . ASP A 1 109 ? 42.644 26.738 -87.478 1.00 75.69 109 ASP A CA 1
ATOM 828 C C . ASP A 1 109 ? 44.108 27.179 -87.450 1.00 75.69 109 ASP A C 1
ATOM 830 O O . ASP A 1 109 ? 44.768 27.185 -88.495 1.00 75.69 109 ASP A O 1
ATOM 834 N N . SER A 1 110 ? 44.669 27.431 -86.262 1.00 74.50 110 SER A N 1
ATOM 835 C CA . SER A 1 110 ? 46.111 27.671 -86.106 1.00 74.50 110 SER A CA 1
ATOM 836 C C . SER A 1 110 ? 46.943 26.454 -86.513 1.00 74.50 110 SER A C 1
ATOM 838 O O . SER A 1 110 ? 47.952 26.604 -87.210 1.00 74.50 110 SER A O 1
ATOM 840 N N . VAL A 1 111 ? 46.520 25.237 -86.146 1.00 75.94 111 VAL A N 1
ATOM 841 C CA . VAL A 1 111 ? 47.195 23.998 -86.575 1.00 75.94 111 VAL A CA 1
ATOM 842 C C . VAL A 1 111 ? 47.079 23.818 -88.081 1.00 75.94 111 VAL A C 1
ATOM 844 O O . VAL A 1 111 ? 48.079 23.519 -88.731 1.00 75.94 111 VAL A O 1
ATOM 847 N N . ALA A 1 112 ? 45.902 24.031 -88.669 1.00 72.88 112 ALA A N 1
ATOM 848 C CA . ALA A 1 112 ? 45.713 23.932 -90.112 1.00 72.88 112 ALA A CA 1
ATOM 849 C C . ALA A 1 112 ? 46.564 24.961 -90.873 1.00 72.88 112 ALA A C 1
ATOM 851 O O . ALA A 1 112 ? 47.152 24.624 -91.905 1.00 72.88 112 ALA A O 1
ATOM 852 N N . HIS A 1 113 ? 46.680 26.186 -90.351 1.00 74.62 113 HIS A N 1
ATOM 853 C CA . HIS A 1 113 ? 47.519 27.244 -90.911 1.00 74.62 113 HIS A CA 1
ATOM 854 C C . HIS A 1 113 ? 49.005 26.864 -90.870 1.00 74.62 113 HIS A C 1
ATOM 856 O O . HIS A 1 113 ? 49.722 27.004 -91.865 1.00 74.62 113 HIS A O 1
ATOM 862 N N . LEU A 1 114 ? 49.459 26.300 -89.750 1.00 73.94 114 LEU A N 1
ATOM 863 C CA . LEU A 1 114 ? 50.823 25.811 -89.592 1.00 73.94 114 LEU A CA 1
ATOM 864 C C . LEU A 1 114 ? 51.103 24.613 -90.524 1.00 73.94 114 LEU A C 1
ATOM 866 O O . LEU A 1 114 ? 52.089 24.602 -91.261 1.00 73.94 114 LEU A O 1
ATOM 870 N N . VAL A 1 115 ? 50.200 23.629 -90.569 1.00 69.88 115 VAL A N 1
ATOM 871 C CA . VAL A 1 115 ? 50.314 22.411 -91.395 1.00 69.88 115 VAL A CA 1
ATOM 872 C C . VAL A 1 115 ? 50.291 22.725 -92.893 1.00 69.88 115 VAL A C 1
ATOM 874 O O . VAL A 1 115 ? 51.013 22.081 -93.658 1.00 69.88 115 VAL A O 1
ATOM 877 N N . ARG A 1 116 ? 49.509 23.721 -93.333 1.00 68.94 116 ARG A N 1
ATOM 878 C CA . ARG A 1 116 ? 49.526 24.201 -94.727 1.00 68.94 116 ARG A CA 1
ATOM 879 C C . ARG A 1 116 ? 50.876 24.800 -95.114 1.00 68.94 116 ARG A C 1
ATOM 881 O O . ARG A 1 116 ? 51.290 24.622 -96.254 1.00 68.94 116 ARG A O 1
ATOM 888 N N . HIS A 1 117 ? 51.580 25.438 -94.180 1.00 70.12 117 HIS A N 1
ATOM 889 C CA . HIS A 1 117 ? 52.911 25.998 -94.426 1.00 70.12 117 HIS A CA 1
ATOM 890 C C . HIS A 1 117 ? 54.043 24.966 -94.348 1.00 70.12 117 HIS A C 1
ATOM 892 O O . HIS A 1 117 ? 55.022 25.085 -95.082 1.00 70.12 117 HIS A O 1
ATOM 898 N N . PHE A 1 118 ? 53.899 23.920 -93.530 1.00 64.69 118 PHE A N 1
ATOM 899 C CA . PHE A 1 118 ? 54.849 22.802 -93.488 1.00 64.69 118 PHE A CA 1
ATOM 900 C C . PHE A 1 118 ? 54.699 21.809 -94.655 1.00 64.69 118 PHE A C 1
ATOM 902 O O . PHE A 1 118 ? 55.544 20.928 -94.816 1.00 64.69 118 PHE A O 1
ATOM 909 N N . LYS A 1 119 ? 53.668 21.944 -95.501 1.00 54.34 119 LYS A N 1
ATOM 910 C CA . LYS A 1 119 ? 53.517 21.157 -96.732 1.00 54.34 119 LYS A CA 1
ATOM 911 C C . LYS A 1 119 ? 53.786 22.003 -97.981 1.00 54.34 119 LYS A C 1
ATOM 913 O O . LYS A 1 119 ? 52.854 22.575 -98.540 1.00 54.34 119 LYS A O 1
ATOM 918 N N . PRO A 1 120 ? 55.002 21.977 -98.545 1.00 54.25 120 PRO A N 1
ATOM 919 C CA . PRO A 1 120 ? 55.146 22.158 -99.980 1.00 54.25 120 PRO A CA 1
ATOM 920 C C . PRO A 1 120 ? 54.310 21.077 -100.675 1.00 54.25 120 PRO A C 1
ATOM 922 O O . PRO A 1 120 ? 54.405 19.892 -100.333 1.00 54.25 120 PRO A O 1
ATOM 925 N N . THR A 1 121 ? 53.487 21.452 -101.654 1.00 52.28 121 THR A N 1
ATOM 926 C CA . THR A 1 121 ? 52.901 20.506 -102.614 1.00 52.28 121 THR A CA 1
ATOM 927 C C . THR A 1 121 ? 54.041 19.659 -103.191 1.00 52.28 121 THR A C 1
ATOM 929 O O . THR A 1 121 ? 54.784 20.160 -104.029 1.00 52.28 121 THR A O 1
ATOM 932 N N . ARG A 1 122 ? 54.167 18.399 -102.720 1.00 51.59 122 ARG A N 1
ATOM 933 C CA . ARG A 1 122 ? 55.196 17.360 -103.012 1.00 51.59 122 ARG A CA 1
ATOM 934 C C . ARG A 1 122 ? 56.252 17.039 -101.932 1.00 51.59 122 ARG A C 1
ATOM 936 O O . ARG A 1 122 ? 57.183 16.298 -102.235 1.00 51.59 122 ARG A O 1
ATOM 943 N N . CYS A 1 123 ? 56.104 17.452 -100.671 1.00 53.56 123 CYS A N 1
ATOM 944 C CA . CYS A 1 123 ? 56.898 16.838 -99.592 1.00 53.56 123 CYS A CA 1
ATOM 945 C C . CYS A 1 123 ? 56.414 15.411 -99.288 1.00 53.56 123 CYS A C 1
ATOM 947 O O . CYS A 1 123 ? 55.493 15.199 -98.500 1.00 53.56 123 CYS A O 1
ATOM 949 N N . LEU A 1 124 ? 57.041 14.426 -99.934 1.00 60.53 124 LEU A N 1
ATOM 950 C CA . LEU A 1 124 ? 56.971 13.030 -99.519 1.00 60.53 124 LEU A CA 1
ATOM 951 C C . LEU A 1 124 ? 57.823 12.880 -98.256 1.00 60.53 124 LEU A C 1
ATOM 953 O O . LEU A 1 124 ? 58.999 13.247 -98.262 1.00 60.53 124 LEU A O 1
ATOM 957 N N . LEU A 1 125 ? 57.240 12.354 -97.175 1.00 61.16 125 LEU A N 1
ATOM 958 C CA . LEU A 1 125 ? 58.039 11.901 -96.037 1.00 61.16 125 LEU A CA 1
ATOM 959 C C . LEU A 1 125 ? 59.095 10.913 -96.569 1.00 61.16 125 LEU A C 1
ATOM 961 O O . LEU A 1 125 ? 58.727 10.034 -97.359 1.00 61.16 125 LEU A O 1
ATOM 965 N N . PRO A 1 126 ? 60.383 11.046 -96.191 1.00 61.09 126 PRO A N 1
ATOM 966 C CA . PRO A 1 126 ? 61.405 10.095 -96.600 1.00 61.09 126 PRO A CA 1
ATOM 967 C C . PRO A 1 126 ? 60.934 8.678 -96.281 1.00 61.09 126 PRO A C 1
ATOM 969 O O . PRO A 1 126 ? 60.441 8.419 -95.182 1.00 61.09 126 PRO A O 1
ATOM 972 N N . SER A 1 127 ? 61.054 7.763 -97.247 1.00 68.81 127 SER A N 1
ATOM 973 C CA . SER A 1 127 ? 60.736 6.358 -96.998 1.00 68.81 127 SER A CA 1
ATOM 974 C C . SER A 1 127 ? 61.544 5.888 -95.798 1.00 68.81 127 SER A C 1
ATOM 976 O O . SER A 1 127 ? 62.763 6.064 -95.773 1.00 68.81 127 SER A O 1
ATOM 978 N N . LEU A 1 128 ? 60.879 5.265 -94.823 1.00 67.31 128 LEU A N 1
ATOM 979 C CA . LEU A 1 128 ? 61.526 4.752 -93.615 1.00 67.31 128 LEU A CA 1
ATOM 980 C C . LEU A 1 128 ? 62.711 3.832 -93.967 1.00 67.31 128 LEU A C 1
ATOM 982 O O . LEU A 1 128 ? 63.718 3.803 -93.271 1.00 67.31 128 LEU A O 1
ATOM 986 N N . ARG A 1 129 ? 62.625 3.137 -95.109 1.00 67.56 129 ARG A N 1
ATOM 987 C CA . ARG A 1 129 ? 63.668 2.252 -95.649 1.00 67.56 129 ARG A CA 1
ATOM 988 C C . ARG A 1 129 ? 64.959 2.985 -96.063 1.00 67.56 129 ARG A C 1
ATOM 990 O O . ARG A 1 129 ? 65.996 2.341 -96.144 1.00 67.56 129 ARG A O 1
ATOM 997 N N . ASN A 1 130 ? 64.910 4.299 -96.285 1.00 68.88 130 ASN A N 1
ATOM 998 C CA . ASN A 1 130 ? 66.035 5.116 -96.756 1.00 68.88 130 ASN A CA 1
ATOM 999 C C . ASN A 1 130 ? 66.681 5.963 -95.635 1.00 68.88 130 ASN A C 1
ATOM 1001 O O . ASN A 1 130 ? 67.549 6.784 -95.924 1.00 68.88 130 ASN A O 1
ATOM 1005 N N . MET A 1 131 ? 66.263 5.799 -94.370 1.00 76.25 131 MET A N 1
ATOM 1006 C CA . MET A 1 131 ? 66.862 6.483 -93.214 1.00 76.25 131 MET A CA 1
ATOM 1007 C C . MET A 1 131 ? 68.033 5.688 -92.615 1.00 76.25 131 MET A C 1
ATOM 1009 O O . MET A 1 131 ? 67.900 4.488 -92.380 1.00 76.25 131 MET A O 1
ATOM 1013 N N . MET A 1 132 ? 69.137 6.377 -92.282 1.00 73.69 132 MET A N 1
ATOM 1014 C CA . MET A 1 132 ? 70.389 5.787 -91.760 1.00 73.69 132 MET A CA 1
ATOM 1015 C C . MET A 1 132 ? 70.227 5.054 -90.404 1.00 73.69 132 MET A C 1
ATOM 1017 O O . MET A 1 132 ? 71.083 4.257 -90.042 1.00 73.69 132 MET A O 1
ATOM 1021 N N . GLU A 1 133 ? 69.104 5.247 -89.694 1.00 77.62 133 GLU A N 1
ATOM 1022 C CA . GLU A 1 133 ? 68.821 4.669 -88.361 1.00 77.62 133 GLU A CA 1
ATOM 1023 C C . GLU A 1 133 ? 67.399 4.074 -88.229 1.00 77.62 133 GLU A C 1
ATOM 1025 O O . GLU A 1 133 ? 66.813 4.021 -87.145 1.00 77.62 133 GLU A O 1
ATOM 1030 N N . CYS A 1 134 ? 66.815 3.619 -89.343 1.00 79.50 134 CYS A N 1
ATOM 1031 C CA . CYS A 1 134 ? 65.453 3.066 -89.411 1.00 79.50 134 CYS A CA 1
ATOM 1032 C C . CYS A 1 134 ? 65.133 2.048 -88.295 1.00 79.50 134 CYS A C 1
ATOM 1034 O O . CYS A 1 134 ? 64.079 2.114 -87.658 1.00 79.50 134 CYS A O 1
ATOM 1036 N N . GLU A 1 135 ? 66.062 1.136 -88.003 1.00 83.81 135 GLU A N 1
ATOM 1037 C CA . GLU A 1 135 ? 65.865 0.097 -86.990 1.00 83.81 135 GLU A CA 1
ATOM 1038 C C . GLU A 1 135 ? 65.762 0.659 -85.560 1.00 83.81 135 GLU A C 1
ATOM 1040 O O . GLU A 1 135 ? 64.942 0.186 -84.767 1.00 83.81 135 GLU A O 1
ATOM 1045 N N . ALA A 1 136 ? 66.544 1.693 -85.228 1.00 86.44 136 ALA A N 1
ATOM 1046 C CA . ALA A 1 136 ? 66.496 2.345 -83.919 1.00 86.44 136 ALA A CA 1
ATOM 1047 C C . ALA A 1 136 ? 65.149 3.049 -83.706 1.00 86.44 136 ALA A C 1
ATOM 1049 O O . ALA A 1 136 ? 64.526 2.904 -82.650 1.00 86.44 136 ALA A O 1
ATOM 1050 N N . TYR A 1 137 ? 64.645 3.721 -84.745 1.00 85.12 137 TYR A N 1
ATOM 1051 C CA . TYR A 1 137 ? 63.335 4.365 -84.712 1.00 85.12 137 TYR A CA 1
ATOM 1052 C C . TYR A 1 137 ? 62.196 3.353 -84.525 1.00 85.12 137 TYR A C 1
ATOM 1054 O O . TYR A 1 137 ? 61.310 3.563 -83.698 1.00 85.12 137 TYR A O 1
ATOM 1062 N N . VAL A 1 138 ? 62.234 2.214 -85.228 1.00 88.12 138 VAL A N 1
ATOM 1063 C CA . VAL A 1 138 ? 61.233 1.145 -85.065 1.00 88.12 138 VAL A CA 1
ATOM 1064 C C . VAL A 1 138 ? 61.285 0.541 -83.655 1.00 88.12 138 VAL A C 1
ATOM 1066 O O . VAL A 1 138 ? 60.235 0.353 -83.037 1.00 88.12 138 VAL A O 1
ATOM 1069 N N . LYS A 1 139 ? 62.479 0.286 -83.097 1.00 91.44 139 LYS A N 1
ATOM 1070 C CA . LYS A 1 139 ? 62.639 -0.194 -81.708 1.00 91.44 139 LYS A CA 1
ATOM 1071 C C . LYS A 1 139 ? 62.065 0.796 -80.696 1.00 91.44 139 LYS A C 1
ATOM 1073 O O . LYS A 1 139 ? 61.329 0.383 -79.798 1.00 91.44 139 LYS A O 1
ATOM 1078 N N . MET A 1 140 ? 62.335 2.088 -80.873 1.00 93.25 140 MET A N 1
ATOM 1079 C CA . MET A 1 140 ? 61.774 3.151 -80.041 1.00 93.25 140 MET A CA 1
ATOM 1080 C C . MET A 1 140 ? 60.247 3.209 -80.160 1.00 93.25 140 MET A C 1
ATOM 1082 O O . MET A 1 140 ? 59.559 3.167 -79.144 1.00 93.25 140 MET A O 1
ATOM 1086 N N . ALA A 1 141 ? 59.695 3.215 -81.375 1.00 89.56 141 ALA A N 1
ATOM 1087 C CA . ALA A 1 141 ? 58.250 3.235 -81.594 1.00 89.56 141 ALA A CA 1
ATOM 1088 C C . ALA A 1 141 ? 57.551 2.021 -80.955 1.00 89.56 141 ALA A C 1
ATOM 1090 O O . ALA A 1 141 ? 56.513 2.168 -80.309 1.00 89.56 141 ALA A O 1
ATOM 1091 N N . MET A 1 142 ? 58.145 0.826 -81.055 1.00 93.69 142 MET A N 1
ATOM 1092 C CA . MET A 1 142 ? 57.642 -0.372 -80.374 1.00 93.69 142 MET A CA 1
ATOM 1093 C C . MET A 1 142 ? 57.728 -0.261 -78.846 1.00 93.69 142 MET A C 1
ATOM 1095 O O . MET A 1 142 ? 56.794 -0.671 -78.155 1.00 93.69 142 MET A O 1
ATOM 1099 N N . ALA A 1 143 ? 58.820 0.284 -78.302 1.00 95.00 143 ALA A N 1
ATOM 1100 C CA . ALA A 1 143 ? 58.964 0.516 -76.866 1.00 95.00 143 ALA A CA 1
ATOM 1101 C C . ALA A 1 143 ? 57.918 1.521 -76.358 1.00 95.00 143 ALA A C 1
ATOM 1103 O O . ALA A 1 143 ? 57.222 1.243 -75.383 1.00 95.00 143 ALA A O 1
ATOM 1104 N N . HIS A 1 144 ? 57.718 2.627 -77.076 1.00 93.12 144 HIS A N 1
ATOM 1105 C CA . HIS A 1 144 ? 56.691 3.621 -76.771 1.00 93.12 144 HIS A CA 1
ATOM 1106 C C . HIS A 1 144 ? 55.289 3.011 -76.843 1.00 93.12 144 HIS A C 1
ATOM 1108 O O . HIS A 1 144 ? 54.496 3.199 -75.927 1.00 93.12 144 HIS A O 1
ATOM 1114 N N . ALA A 1 145 ? 54.986 2.207 -77.866 1.00 94.88 145 ALA A N 1
ATOM 1115 C CA . ALA A 1 145 ? 53.701 1.516 -77.971 1.00 94.88 145 ALA A CA 1
ATOM 1116 C C . ALA A 1 145 ? 53.448 0.555 -76.792 1.00 94.88 145 ALA A C 1
ATOM 1118 O O . ALA A 1 145 ? 52.315 0.445 -76.314 1.00 94.88 145 ALA A O 1
ATOM 1119 N N . LYS A 1 146 ? 54.491 -0.122 -76.286 1.00 96.00 146 LYS A N 1
ATOM 1120 C CA . LYS A 1 146 ? 54.403 -0.951 -75.070 1.00 96.00 146 LYS A CA 1
ATOM 1121 C C . LYS A 1 146 ? 54.142 -0.101 -73.826 1.00 96.00 146 LYS A C 1
ATOM 1123 O O . LYS A 1 146 ? 53.244 -0.442 -73.058 1.00 96.00 146 LYS A O 1
ATOM 1128 N N . VAL A 1 147 ? 54.860 1.011 -73.661 1.00 97.00 147 VAL A N 1
ATOM 1129 C CA . VAL A 1 147 ? 54.654 1.957 -72.551 1.00 97.00 147 VAL A CA 1
ATOM 1130 C C . VAL A 1 147 ? 53.232 2.515 -72.576 1.00 97.00 147 VAL A C 1
ATOM 1132 O O . VAL A 1 147 ? 52.526 2.425 -71.576 1.00 97.00 147 VAL A O 1
ATOM 1135 N N . VAL A 1 148 ? 52.757 2.992 -73.729 1.00 96.56 148 VAL A N 1
ATOM 1136 C CA . VAL A 1 148 ? 51.395 3.521 -73.902 1.00 96.56 148 VAL A CA 1
ATOM 1137 C C . VAL A 1 148 ? 50.338 2.468 -73.562 1.00 96.56 148 VAL A C 1
ATOM 1139 O O . VAL A 1 148 ? 49.358 2.774 -72.884 1.00 96.56 148 VAL A O 1
ATOM 1142 N N . ARG A 1 149 ? 50.530 1.207 -73.971 1.00 95.88 149 ARG A N 1
ATOM 1143 C CA . ARG A 1 149 ? 49.619 0.111 -73.603 1.00 95.88 149 ARG A CA 1
ATOM 1144 C C . ARG A 1 149 ? 49.599 -0.135 -72.092 1.00 95.88 149 ARG A C 1
ATOM 1146 O O . ARG A 1 149 ? 48.519 -0.310 -71.532 1.00 95.88 149 ARG A O 1
ATOM 1153 N N . GLY A 1 150 ? 50.766 -0.138 -71.447 1.00 97.25 150 GLY A N 1
ATOM 1154 C CA . GLY A 1 150 ? 50.891 -0.284 -69.995 1.00 97.25 150 GLY A CA 1
ATOM 1155 C C . GLY A 1 150 ? 50.197 0.850 -69.241 1.00 97.25 150 GLY A C 1
ATOM 1156 O O . GLY A 1 150 ? 49.374 0.589 -68.367 1.00 97.25 150 GLY A O 1
ATOM 1157 N N . LEU A 1 151 ? 50.440 2.099 -69.651 1.00 96.88 151 LEU A N 1
ATOM 1158 C CA . LEU A 1 151 ? 49.779 3.281 -69.093 1.00 96.88 151 LEU A CA 1
ATOM 1159 C C . LEU A 1 151 ? 48.258 3.219 -69.271 1.00 96.88 151 LEU A C 1
ATOM 1161 O O . LEU A 1 151 ? 47.523 3.497 -68.329 1.00 96.88 151 LEU A O 1
ATOM 1165 N N . LYS A 1 152 ? 47.770 2.783 -70.438 1.00 97.56 152 LYS A N 1
ATOM 1166 C CA . LYS A 1 152 ? 46.331 2.619 -70.694 1.00 97.56 152 LYS A CA 1
ATOM 1167 C C . LYS A 1 152 ? 45.682 1.598 -69.753 1.00 97.56 152 LYS A C 1
ATOM 1169 O O . LYS A 1 152 ? 44.581 1.838 -69.263 1.00 97.56 152 LYS A O 1
ATOM 1174 N N . LEU A 1 153 ? 46.344 0.467 -69.498 1.00 97.50 153 LEU A N 1
ATOM 1175 C CA . LEU A 1 153 ? 45.861 -0.535 -68.539 1.00 97.50 153 LEU A CA 1
ATOM 1176 C C . LEU A 1 153 ? 45.897 0.003 -67.103 1.00 97.50 153 LEU A C 1
ATOM 1178 O O . LEU A 1 153 ? 44.919 -0.155 -66.376 1.00 97.50 153 LEU A O 1
ATOM 1182 N N . GLY A 1 154 ? 46.983 0.683 -66.719 1.00 97.31 154 GLY A N 1
ATOM 1183 C CA . GLY A 1 154 ? 47.120 1.337 -65.415 1.00 97.31 154 GLY A CA 1
ATOM 1184 C C . GLY A 1 154 ? 46.024 2.368 -65.153 1.00 97.31 154 GLY A C 1
ATOM 1185 O O . GLY A 1 154 ? 45.397 2.335 -64.097 1.00 97.31 154 GLY A O 1
ATOM 1186 N N . LEU A 1 155 ? 45.728 3.213 -66.145 1.00 97.62 155 LEU A N 1
ATOM 1187 C CA . LEU A 1 155 ? 44.650 4.198 -66.082 1.00 97.62 155 LEU A CA 1
ATOM 1188 C C . LEU A 1 155 ? 43.283 3.531 -65.892 1.00 97.62 155 LEU A C 1
ATOM 1190 O O . LEU A 1 155 ? 42.509 3.964 -65.044 1.00 97.62 155 LEU A O 1
ATOM 1194 N N . LYS A 1 156 ? 42.997 2.449 -66.630 1.00 97.38 156 LYS A N 1
ATOM 1195 C CA . LYS A 1 156 ? 41.733 1.714 -66.479 1.00 97.38 156 LYS A CA 1
ATOM 1196 C C . LYS A 1 156 ? 41.589 1.123 -65.073 1.00 97.38 156 LYS A C 1
ATOM 1198 O O . LYS A 1 156 ? 40.551 1.301 -64.448 1.00 97.38 156 LYS A O 1
ATOM 1203 N N . MET A 1 157 ? 42.642 0.491 -64.552 1.00 97.00 157 MET A N 1
ATOM 1204 C CA . MET A 1 157 ? 42.641 -0.047 -63.186 1.00 97.00 157 MET A CA 1
ATOM 1205 C C . MET A 1 157 ? 42.472 1.048 -62.127 1.00 97.00 157 MET A C 1
ATOM 1207 O O . MET A 1 157 ? 41.769 0.840 -61.141 1.00 97.00 157 MET A O 1
ATOM 1211 N N . ALA A 1 158 ? 43.100 2.211 -62.320 1.00 97.19 158 ALA A N 1
ATOM 1212 C CA . ALA A 1 158 ? 42.945 3.351 -61.421 1.00 97.19 158 ALA A CA 1
ATOM 1213 C C . ALA A 1 158 ? 41.499 3.866 -61.415 1.00 97.19 158 ALA A C 1
ATOM 1215 O O . ALA A 1 158 ? 40.929 4.046 -60.344 1.00 97.19 158 ALA A O 1
ATOM 1216 N N . GLN A 1 159 ? 40.885 4.007 -62.592 1.00 97.00 159 GLN A N 1
ATOM 1217 C CA . GLN A 1 159 ? 39.498 4.450 -62.719 1.00 97.00 159 GLN A CA 1
ATOM 1218 C C . GLN A 1 159 ? 38.504 3.434 -62.130 1.00 97.00 159 GLN A C 1
ATOM 1220 O O . GLN A 1 159 ? 37.529 3.811 -61.484 1.00 97.00 159 GLN A O 1
ATOM 1225 N N . ASP A 1 160 ? 38.742 2.134 -62.327 1.00 96.69 160 ASP A N 1
ATOM 1226 C CA . ASP A 1 160 ? 37.910 1.079 -61.739 1.00 96.69 160 ASP A CA 1
ATOM 1227 C C . ASP A 1 160 ? 38.007 1.091 -60.203 1.00 96.69 160 ASP A C 1
ATOM 1229 O O . ASP A 1 160 ? 36.988 0.978 -59.518 1.00 96.69 160 ASP A O 1
ATOM 1233 N N . ARG A 1 161 ? 39.210 1.318 -59.657 1.00 96.81 161 ARG A N 1
ATOM 1234 C CA . ARG A 1 161 ? 39.421 1.487 -58.213 1.00 96.81 161 ARG A CA 1
ATOM 1235 C C . ARG A 1 161 ? 38.744 2.745 -57.675 1.00 96.81 161 ARG A C 1
ATOM 1237 O O . ARG A 1 161 ? 38.133 2.683 -56.618 1.00 96.81 161 ARG A O 1
ATOM 1244 N N . GLU A 1 162 ? 38.822 3.864 -58.388 1.00 97.12 162 GLU A N 1
ATOM 1245 C CA . GLU A 1 162 ? 38.149 5.108 -58.003 1.00 97.12 162 GLU A CA 1
ATOM 1246 C C . GLU A 1 162 ? 36.630 4.915 -57.916 1.00 97.12 162 GLU A C 1
ATOM 1248 O O . GLU A 1 162 ? 36.019 5.285 -56.915 1.00 97.12 162 GLU A O 1
ATOM 1253 N N . ARG A 1 163 ? 36.024 4.235 -58.902 1.00 96.44 163 ARG A N 1
ATOM 1254 C CA . ARG A 1 163 ? 34.592 3.894 -58.866 1.00 96.44 163 ARG A CA 1
ATOM 1255 C C . ARG A 1 163 ? 34.239 2.975 -57.692 1.00 96.44 163 ARG A C 1
ATOM 1257 O O . ARG A 1 163 ? 33.209 3.184 -57.054 1.00 96.44 163 ARG A O 1
ATOM 1264 N N . ALA A 1 164 ? 35.084 1.990 -57.378 1.00 97.00 164 ALA A N 1
ATOM 1265 C CA . ALA A 1 164 ? 34.882 1.121 -56.216 1.00 97.00 164 ALA A CA 1
ATOM 1266 C C . ALA A 1 164 ? 34.981 1.896 -54.889 1.00 97.00 164 ALA A C 1
ATOM 1268 O O . ALA A 1 164 ? 34.130 1.732 -54.017 1.00 97.00 164 ALA A O 1
ATOM 1269 N N . ASN A 1 165 ? 35.967 2.786 -54.760 1.00 96.62 165 ASN A N 1
ATOM 1270 C CA . ASN A 1 165 ? 36.146 3.629 -53.580 1.00 96.62 165 ASN A CA 1
ATOM 1271 C C . ASN A 1 165 ? 34.979 4.613 -53.402 1.00 96.62 165 ASN A C 1
ATOM 1273 O O . ASN A 1 165 ? 34.508 4.794 -52.285 1.00 96.62 165 ASN A O 1
ATOM 1277 N N . ALA A 1 166 ? 34.468 5.207 -54.486 1.00 96.88 166 ALA A N 1
ATOM 1278 C CA . ALA A 1 166 ? 33.297 6.084 -54.434 1.00 96.88 166 ALA A CA 1
ATOM 1279 C C . ALA A 1 166 ? 32.044 5.340 -53.937 1.00 96.88 166 ALA A C 1
ATOM 1281 O O . ALA A 1 166 ? 31.292 5.866 -53.118 1.00 96.88 166 ALA A O 1
ATOM 1282 N N . ALA A 1 167 ? 31.846 4.091 -54.377 1.00 96.44 167 ALA A N 1
ATOM 1283 C CA . ALA A 1 167 ? 30.765 3.246 -53.874 1.00 96.44 167 ALA A CA 1
ATOM 1284 C C . ALA A 1 167 ? 30.941 2.914 -52.381 1.00 96.44 167 ALA A C 1
ATOM 1286 O O . ALA A 1 167 ? 29.975 2.987 -51.622 1.00 96.44 167 ALA A O 1
ATOM 1287 N N . GLN A 1 168 ? 32.168 2.606 -51.945 1.00 97.06 168 GLN A N 1
ATOM 1288 C CA . GLN A 1 168 ? 32.470 2.376 -50.528 1.00 97.06 168 GLN A CA 1
ATOM 1289 C C . GLN A 1 168 ? 32.217 3.626 -49.676 1.00 97.06 168 GLN A C 1
ATOM 1291 O O . GLN A 1 168 ? 31.597 3.521 -48.619 1.00 97.06 168 GLN A O 1
ATOM 1296 N N . LEU A 1 169 ? 32.620 4.808 -50.145 1.00 97.31 169 LEU A N 1
ATOM 1297 C CA . LEU A 1 169 ? 32.385 6.067 -49.440 1.00 97.31 169 LEU A CA 1
ATOM 1298 C C . LEU A 1 169 ? 30.885 6.338 -49.266 1.00 97.31 169 LEU A C 1
ATOM 1300 O O . LEU A 1 169 ? 30.439 6.598 -48.155 1.00 97.31 169 LEU A O 1
ATOM 1304 N N . ALA A 1 170 ? 30.083 6.141 -50.317 1.00 97.12 170 ALA A N 1
ATOM 1305 C CA . ALA A 1 170 ? 28.630 6.279 -50.225 1.00 97.12 170 ALA A CA 1
ATOM 1306 C C . ALA A 1 170 ? 28.002 5.302 -49.210 1.00 97.12 170 ALA A C 1
ATOM 1308 O O . ALA A 1 170 ? 27.055 5.651 -48.499 1.00 97.12 170 ALA A O 1
ATOM 1309 N N . THR A 1 171 ? 28.525 4.071 -49.109 1.00 97.50 171 THR A N 1
ATOM 1310 C CA . THR A 1 171 ? 28.075 3.127 -48.072 1.00 97.50 171 THR A CA 1
ATOM 1311 C C . THR A 1 171 ? 28.500 3.552 -46.668 1.00 97.50 171 THR A C 1
ATOM 1313 O O . THR A 1 171 ? 27.699 3.422 -45.741 1.00 97.50 171 THR A O 1
ATOM 1316 N N . ALA A 1 172 ? 29.709 4.099 -46.510 1.00 97.56 172 ALA A N 1
ATOM 1317 C CA . ALA A 1 172 ? 30.203 4.613 -45.238 1.00 97.56 172 ALA A CA 1
ATOM 1318 C C . ALA A 1 172 ? 29.381 5.822 -44.765 1.00 97.56 172 ALA A C 1
ATOM 1320 O O . ALA A 1 172 ? 28.971 5.852 -43.607 1.00 97.56 172 ALA A O 1
ATOM 1321 N N . ASP A 1 173 ? 29.035 6.746 -45.663 1.00 97.56 173 ASP A N 1
ATOM 1322 C CA . ASP A 1 173 ? 28.178 7.897 -45.355 1.00 97.56 173 ASP A CA 1
ATOM 1323 C C . ASP A 1 173 ? 26.782 7.455 -44.901 1.00 97.56 173 ASP A C 1
ATOM 1325 O O . ASP A 1 173 ? 26.237 7.959 -43.916 1.00 97.56 173 ASP A O 1
ATOM 1329 N N . LYS A 1 174 ? 26.196 6.458 -45.580 1.00 97.81 174 LYS A N 1
ATOM 1330 C CA . LYS A 1 174 ? 24.906 5.888 -45.173 1.00 97.81 174 LYS A CA 1
ATOM 1331 C C . LYS A 1 174 ? 24.982 5.275 -43.774 1.00 97.81 174 LYS A C 1
ATOM 1333 O O . LYS A 1 174 ? 24.066 5.488 -42.979 1.00 97.81 174 LYS A O 1
ATOM 1338 N N . LEU A 1 175 ? 26.052 4.540 -43.474 1.00 97.88 175 LEU A N 1
ATOM 1339 C CA . LEU A 1 175 ? 26.272 3.955 -42.152 1.00 97.88 175 LEU A CA 1
ATOM 1340 C C . LEU A 1 175 ? 26.459 5.047 -41.086 1.00 97.88 175 LEU A C 1
ATOM 1342 O O . LEU A 1 175 ? 25.863 4.955 -40.017 1.00 97.88 175 LEU A O 1
ATOM 1346 N N . GLY A 1 176 ? 27.216 6.105 -41.391 1.00 98.06 176 GLY A N 1
ATOM 1347 C CA . GLY A 1 176 ? 27.408 7.255 -40.505 1.00 98.06 176 GLY A CA 1
ATOM 1348 C C . GLY A 1 176 ? 26.089 7.950 -40.159 1.00 98.06 176 GLY A C 1
ATOM 1349 O O . GLY A 1 176 ? 25.802 8.196 -38.989 1.00 98.06 176 GLY A O 1
ATOM 1350 N N . ASN A 1 177 ? 25.224 8.162 -41.154 1.00 97.62 177 ASN A N 1
ATOM 1351 C CA . ASN A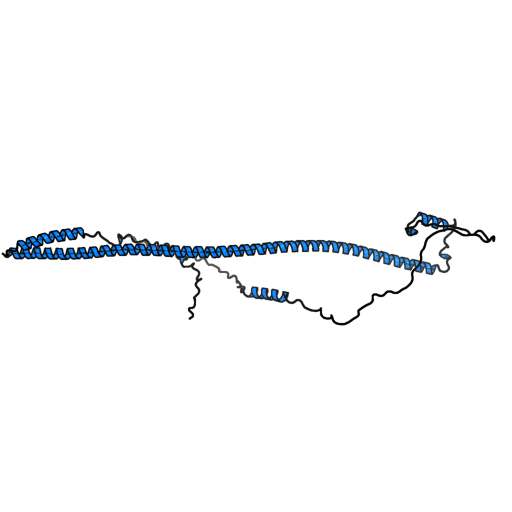 1 177 ? 23.885 8.719 -40.939 1.00 97.62 177 ASN A CA 1
ATOM 1352 C C . ASN A 1 177 ? 22.997 7.798 -40.082 1.00 97.62 177 ASN A C 1
ATOM 1354 O O . ASN A 1 177 ? 22.245 8.272 -39.227 1.00 97.62 177 ASN A O 1
ATOM 1358 N N . GLN A 1 178 ? 23.089 6.479 -40.279 1.00 98.44 178 GLN A N 1
ATOM 1359 C CA . GLN A 1 178 ? 22.382 5.503 -39.443 1.00 98.44 178 GLN A CA 1
ATOM 1360 C C . GLN A 1 178 ? 22.893 5.511 -37.998 1.00 98.44 178 GLN A C 1
ATOM 1362 O O . GLN A 1 178 ? 22.079 5.501 -37.076 1.00 98.44 178 GLN A O 1
ATOM 1367 N N . ALA A 1 179 ? 24.210 5.583 -37.795 1.00 98.31 179 ALA A N 1
ATOM 1368 C CA . ALA A 1 179 ? 24.820 5.676 -36.473 1.00 98.31 179 ALA A CA 1
ATOM 1369 C C . ALA A 1 179 ? 24.364 6.946 -35.738 1.00 98.31 179 ALA A C 1
ATOM 1371 O O . ALA A 1 179 ? 23.875 6.853 -34.614 1.00 98.31 179 ALA A O 1
ATOM 1372 N N . ALA A 1 180 ? 24.398 8.105 -36.405 1.00 98.38 180 ALA A N 1
ATOM 1373 C CA . ALA A 1 180 ? 23.920 9.367 -35.838 1.00 98.38 180 ALA A CA 1
ATOM 1374 C C . ALA A 1 180 ? 22.423 9.320 -35.469 1.00 98.38 180 ALA A C 1
ATOM 1376 O O . ALA A 1 180 ? 22.013 9.816 -34.418 1.00 98.38 180 ALA A O 1
ATOM 1377 N N . SER A 1 181 ? 21.593 8.684 -36.307 1.00 98.38 181 SER A N 1
ATOM 1378 C CA . SER A 1 181 ? 20.166 8.486 -36.022 1.00 98.38 181 SER A CA 1
ATOM 1379 C C . SER A 1 181 ? 19.935 7.582 -34.805 1.00 98.38 181 SER A C 1
ATOM 1381 O O . SER A 1 181 ? 19.104 7.898 -33.950 1.00 98.38 181 SER A O 1
ATOM 1383 N N . LEU A 1 182 ? 20.675 6.475 -34.696 1.00 98.50 182 LEU A N 1
ATOM 1384 C CA . LEU A 1 182 ? 20.585 5.565 -33.553 1.00 98.50 182 LEU A CA 1
ATOM 1385 C C . LEU A 1 182 ? 21.055 6.230 -32.259 1.00 98.50 182 LEU A C 1
ATOM 1387 O O . LEU A 1 182 ? 20.387 6.091 -31.237 1.00 98.50 182 LEU A O 1
ATOM 1391 N N . GLU A 1 183 ? 22.136 7.005 -32.304 1.00 98.44 183 GLU A N 1
ATOM 1392 C CA . GLU A 1 183 ? 22.632 7.763 -31.154 1.00 98.44 183 GLU A CA 1
ATOM 1393 C C . GLU A 1 183 ? 21.592 8.783 -30.663 1.00 98.44 183 GLU A C 1
ATOM 1395 O O . GLU A 1 183 ? 21.310 8.875 -29.466 1.00 98.44 183 GLU A O 1
ATOM 1400 N N . ALA A 1 184 ? 20.946 9.505 -31.587 1.00 98.50 184 ALA A N 1
ATOM 1401 C CA . ALA A 1 184 ? 19.869 10.428 -31.245 1.00 98.50 184 ALA A CA 1
ATOM 1402 C C . ALA A 1 184 ? 18.686 9.709 -30.575 1.00 98.50 184 ALA A C 1
ATOM 1404 O O . ALA A 1 184 ? 18.185 10.178 -29.552 1.00 98.50 184 ALA A O 1
ATOM 1405 N N . ARG A 1 185 ? 18.274 8.549 -31.102 1.00 98.44 185 ARG A N 1
ATOM 1406 C CA . ARG A 1 185 ? 17.205 7.734 -30.501 1.00 98.44 185 ARG A CA 1
ATOM 1407 C C . ARG A 1 185 ? 17.585 7.213 -29.117 1.00 98.44 185 ARG A C 1
ATOM 1409 O O . ARG A 1 185 ? 16.747 7.228 -28.222 1.00 98.44 185 ARG A O 1
ATOM 1416 N N . LEU A 1 186 ? 18.832 6.794 -28.920 1.00 98.56 186 LEU A N 1
ATOM 1417 C CA . LEU A 1 186 ? 19.314 6.304 -27.630 1.00 98.56 186 LEU A CA 1
ATOM 1418 C C . LEU A 1 186 ? 19.310 7.408 -26.566 1.00 98.56 186 LEU A C 1
ATOM 1420 O O . LEU A 1 186 ? 18.898 7.160 -25.435 1.00 98.56 186 LEU A O 1
ATOM 1424 N N . ARG A 1 187 ? 19.674 8.646 -26.934 1.00 98.50 187 ARG A N 1
ATOM 1425 C CA . ARG A 1 187 ? 19.537 9.805 -26.035 1.00 98.50 187 ARG A CA 1
ATOM 1426 C C . ARG A 1 187 ? 18.090 10.032 -25.601 1.00 98.50 187 ARG A C 1
ATOM 1428 O O . ARG A 1 187 ? 17.845 10.225 -24.413 1.00 98.50 187 ARG A O 1
ATOM 1435 N N . VAL A 1 188 ? 17.143 9.984 -26.541 1.00 98.62 188 VAL A N 1
ATOM 1436 C CA . VAL A 1 188 ? 15.709 10.150 -26.242 1.00 98.62 188 VAL A CA 1
ATOM 1437 C C . VAL A 1 188 ? 15.235 9.071 -25.271 1.00 98.62 188 VAL A C 1
ATOM 1439 O O . VAL A 1 188 ? 14.753 9.401 -24.191 1.00 98.62 188 VAL A O 1
ATOM 1442 N N . VAL A 1 189 ? 15.479 7.798 -25.590 1.00 98.56 189 VAL A N 1
ATOM 1443 C CA . VAL A 1 189 ? 15.074 6.665 -24.741 1.00 98.56 189 VAL A CA 1
ATOM 1444 C C . VAL A 1 189 ? 15.734 6.729 -23.361 1.00 98.56 189 VAL A C 1
ATOM 1446 O O . VAL A 1 189 ? 15.104 6.416 -22.354 1.00 98.56 189 VAL A O 1
ATOM 1449 N N . SER A 1 190 ? 16.992 7.169 -23.272 1.00 98.44 190 SER A N 1
ATOM 1450 C CA . SER A 1 190 ? 17.673 7.332 -21.984 1.00 98.44 190 SER A CA 1
ATOM 1451 C C . SER A 1 190 ? 17.012 8.403 -21.111 1.00 98.44 190 SER A C 1
ATOM 1453 O O . SER A 1 190 ? 16.870 8.207 -19.902 1.00 98.44 190 SER A O 1
ATOM 1455 N N . ASN A 1 191 ? 16.588 9.519 -21.705 1.00 98.25 191 ASN A N 1
ATOM 1456 C CA . ASN A 1 191 ? 15.894 10.584 -20.984 1.00 98.25 191 ASN A CA 1
ATOM 1457 C C . ASN A 1 191 ? 14.485 10.153 -20.558 1.00 98.25 191 ASN A C 1
ATOM 1459 O O . ASN A 1 191 ? 14.094 10.407 -19.422 1.00 98.25 191 ASN A O 1
ATOM 1463 N N . GLU A 1 192 ? 13.756 9.447 -21.424 1.00 98.44 192 GLU A N 1
ATOM 1464 C CA . GLU A 1 192 ? 12.455 8.853 -21.093 1.00 98.44 192 GLU A CA 1
ATOM 1465 C C . GLU A 1 192 ? 12.580 7.848 -19.946 1.00 98.44 192 GLU A C 1
ATOM 1467 O O . GLU A 1 192 ? 11.822 7.917 -18.983 1.00 98.44 192 GLU A O 1
ATOM 1472 N N . ARG A 1 193 ? 13.589 6.966 -19.989 1.00 98.38 193 ARG A N 1
ATOM 1473 C CA . ARG A 1 193 ? 13.892 6.032 -18.896 1.00 98.38 193 ARG A CA 1
ATOM 1474 C C . ARG A 1 193 ? 14.173 6.774 -17.591 1.00 98.38 193 ARG A C 1
ATOM 1476 O O . ARG A 1 193 ? 13.687 6.356 -16.545 1.00 98.38 193 ARG A O 1
ATOM 1483 N N . LYS A 1 194 ? 14.946 7.863 -17.641 1.00 98.44 194 LYS A N 1
ATOM 1484 C CA . LYS A 1 194 ? 15.241 8.683 -16.459 1.00 98.44 194 LYS A CA 1
ATOM 1485 C C . LYS A 1 194 ? 13.965 9.307 -15.882 1.00 98.44 194 LYS A C 1
ATOM 1487 O O . LYS A 1 194 ? 13.723 9.172 -14.689 1.00 98.44 194 LYS A O 1
ATOM 1492 N N . SER A 1 195 ? 13.129 9.909 -16.726 1.00 98.38 195 SER A N 1
ATOM 1493 C CA . SER A 1 195 ? 11.845 10.481 -16.305 1.00 98.38 195 SER A CA 1
ATOM 1494 C C . SER A 1 195 ? 10.900 9.414 -15.736 1.00 98.38 195 SER A C 1
ATOM 1496 O O . SER A 1 195 ? 10.294 9.622 -14.689 1.00 98.38 195 SER A O 1
ATOM 1498 N N . ALA A 1 196 ? 10.821 8.236 -16.361 1.00 98.56 196 ALA A N 1
ATOM 1499 C CA . ALA A 1 196 ? 10.012 7.126 -15.866 1.00 98.56 196 ALA A CA 1
ATOM 1500 C C . ALA A 1 196 ? 10.467 6.647 -14.477 1.00 98.56 196 ALA A C 1
ATOM 1502 O O . ALA A 1 196 ? 9.625 6.386 -13.623 1.00 98.56 196 ALA A O 1
ATOM 1503 N N . LEU A 1 197 ? 11.779 6.580 -14.224 1.00 98.50 197 LEU A N 1
ATOM 1504 C CA . LEU A 1 197 ? 12.320 6.236 -12.904 1.00 98.50 197 LEU A CA 1
ATOM 1505 C C . LEU A 1 197 ? 11.943 7.268 -11.832 1.00 98.50 197 LEU A C 1
ATOM 1507 O O . LEU A 1 197 ? 11.582 6.885 -10.722 1.00 98.50 197 LEU A O 1
ATOM 1511 N N . GLU A 1 198 ? 11.971 8.561 -12.160 1.00 98.31 198 GLU A N 1
ATOM 1512 C CA . GLU A 1 198 ? 11.527 9.625 -11.248 1.00 98.31 198 GLU A CA 1
ATOM 1513 C C . GLU A 1 198 ? 10.026 9.493 -10.922 1.00 98.31 198 GLU A C 1
ATOM 1515 O O . GLU A 1 198 ? 9.631 9.587 -9.759 1.00 98.31 198 GLU A O 1
ATOM 1520 N N . HIS A 1 199 ? 9.190 9.187 -11.922 1.00 98.31 199 HIS A N 1
ATOM 1521 C CA . HIS A 1 199 ? 7.765 8.911 -11.713 1.00 98.31 199 HIS A CA 1
ATOM 1522 C C . HIS A 1 199 ? 7.515 7.670 -10.848 1.00 98.31 199 HIS A C 1
ATOM 1524 O O . HIS A 1 199 ? 6.641 7.705 -9.981 1.00 98.31 199 HIS A O 1
ATOM 1530 N N . VAL A 1 200 ? 8.270 6.587 -11.062 1.00 98.38 200 VAL A N 1
ATOM 1531 C CA . VAL A 1 200 ? 8.185 5.374 -10.234 1.00 98.38 200 VAL A CA 1
ATOM 1532 C C . VAL A 1 200 ? 8.553 5.697 -8.790 1.00 98.38 200 VAL A C 1
ATOM 1534 O O . VAL A 1 200 ? 7.767 5.389 -7.903 1.00 98.38 200 VAL A O 1
ATOM 1537 N N . SER A 1 201 ? 9.661 6.404 -8.554 1.00 98.50 201 SER A N 1
ATOM 1538 C CA . SER A 1 201 ? 10.080 6.791 -7.201 1.00 98.50 201 SER A CA 1
ATOM 1539 C C . SER A 1 201 ? 9.029 7.651 -6.484 1.00 98.50 201 SER A C 1
ATOM 1541 O O . SER A 1 201 ? 8.731 7.427 -5.310 1.00 98.50 201 SER A O 1
ATOM 1543 N N . PHE A 1 202 ? 8.394 8.590 -7.194 1.00 98.38 202 PHE A N 1
ATOM 1544 C CA . PHE A 1 202 ? 7.286 9.378 -6.647 1.00 98.38 202 PHE A CA 1
ATOM 1545 C C . PHE A 1 202 ? 6.076 8.508 -6.270 1.00 98.38 202 PHE A C 1
ATOM 1547 O O . PHE A 1 202 ? 5.487 8.683 -5.200 1.00 98.38 202 PHE A O 1
ATOM 1554 N N . LEU A 1 203 ? 5.691 7.568 -7.138 1.00 98.44 203 LEU A N 1
ATOM 1555 C CA . LEU A 1 203 ? 4.569 6.667 -6.875 1.00 98.44 203 LEU A CA 1
ATOM 1556 C C . LEU A 1 203 ? 4.870 5.695 -5.733 1.00 98.44 203 LEU A C 1
ATOM 1558 O O . LEU A 1 203 ? 3.997 5.477 -4.898 1.00 98.44 203 LEU A O 1
ATOM 1562 N N . GLU A 1 204 ? 6.086 5.161 -5.651 1.00 98.00 204 GLU A N 1
ATOM 1563 C CA . GLU A 1 204 ? 6.537 4.323 -4.537 1.00 98.00 204 GLU A CA 1
ATOM 1564 C C . GLU A 1 204 ? 6.436 5.073 -3.206 1.00 98.00 204 GLU A C 1
ATOM 1566 O O . GLU A 1 204 ? 5.864 4.546 -2.251 1.00 98.00 204 GLU A O 1
ATOM 1571 N N . ALA A 1 205 ? 6.896 6.328 -3.157 1.00 98.19 205 ALA A N 1
ATOM 1572 C CA . ALA A 1 205 ? 6.771 7.165 -1.966 1.00 98.19 205 ALA A CA 1
ATOM 1573 C C . ALA A 1 205 ? 5.301 7.385 -1.565 1.00 98.19 205 ALA A C 1
ATOM 1575 O O . ALA A 1 205 ? 4.965 7.300 -0.385 1.00 98.19 205 ALA A O 1
ATOM 1576 N N . LYS A 1 206 ? 4.411 7.607 -2.541 1.00 98.12 206 LYS A N 1
ATOM 1577 C CA . LYS A 1 206 ? 2.970 7.787 -2.301 1.00 98.12 206 LYS A CA 1
ATOM 1578 C C . LYS A 1 206 ? 2.281 6.504 -1.826 1.00 98.12 206 LYS A C 1
ATOM 1580 O O . LYS A 1 206 ? 1.406 6.558 -0.965 1.00 98.12 206 LYS A O 1
ATOM 1585 N N . VAL A 1 207 ? 2.651 5.354 -2.387 1.00 97.81 207 VAL A N 1
ATOM 1586 C CA . VAL A 1 207 ? 2.138 4.050 -1.943 1.00 97.81 207 VAL A CA 1
ATOM 1587 C C . VAL A 1 207 ? 2.594 3.771 -0.514 1.00 97.81 207 VAL A C 1
ATOM 1589 O O . VAL A 1 207 ? 1.773 3.385 0.313 1.00 97.81 207 VAL A O 1
ATOM 1592 N N . ALA A 1 208 ? 3.867 4.023 -0.201 1.00 97.44 208 ALA A N 1
ATOM 1593 C CA . ALA A 1 208 ? 4.401 3.849 1.145 1.00 97.44 208 ALA A CA 1
ATOM 1594 C C . ALA A 1 208 ? 3.712 4.770 2.166 1.00 97.44 208 ALA A C 1
ATOM 1596 O O . ALA A 1 208 ? 3.310 4.304 3.230 1.00 97.44 208 ALA A O 1
ATOM 1597 N N . SER A 1 209 ? 3.518 6.056 1.842 1.00 97.00 209 SER A N 1
ATOM 1598 C CA . SER A 1 209 ? 2.831 6.987 2.747 1.00 97.00 209 SER A CA 1
ATOM 1599 C C . SER A 1 209 ? 1.368 6.596 2.968 1.00 97.00 209 SER A C 1
ATOM 1601 O O . SER A 1 209 ? 0.915 6.570 4.105 1.00 97.00 209 SER A O 1
ATOM 1603 N N . SER A 1 210 ? 0.651 6.220 1.904 1.00 96.31 210 SER A N 1
ATOM 1604 C CA . SER A 1 210 ? -0.749 5.792 1.998 1.00 96.31 210 SER A CA 1
ATOM 1605 C C . SER A 1 210 ? -0.915 4.478 2.769 1.00 96.31 210 SER A C 1
ATOM 1607 O O . SER A 1 210 ? -1.891 4.320 3.497 1.00 96.31 210 SER A O 1
ATOM 1609 N N . ALA A 1 211 ? 0.032 3.542 2.646 1.00 95.88 211 ALA A N 1
ATOM 1610 C CA . ALA A 1 211 ? 0.023 2.307 3.428 1.00 95.88 211 ALA A CA 1
ATOM 1611 C C . ALA A 1 211 ? 0.205 2.579 4.931 1.00 95.88 211 ALA A C 1
ATOM 1613 O O . ALA A 1 211 ? -0.450 1.932 5.748 1.00 95.88 211 ALA A O 1
ATOM 1614 N N . ASN A 1 212 ? 1.051 3.551 5.288 1.00 95.06 212 ASN A N 1
ATOM 1615 C CA . ASN A 1 212 ? 1.235 3.968 6.677 1.00 95.06 212 ASN A CA 1
ATOM 1616 C C . ASN A 1 212 ? -0.029 4.636 7.237 1.00 95.06 212 ASN A C 1
ATOM 1618 O O . ASN A 1 212 ? -0.488 4.234 8.299 1.00 95.06 212 ASN A O 1
ATOM 1622 N N . GLU A 1 213 ? -0.639 5.572 6.498 1.00 96.56 213 GLU A N 1
ATOM 1623 C CA . GLU A 1 213 ? -1.908 6.208 6.898 1.00 96.56 213 GLU A CA 1
ATOM 1624 C C . GLU A 1 213 ? -3.011 5.167 7.135 1.00 96.56 213 GLU A C 1
ATOM 1626 O O . GLU A 1 213 ? -3.659 5.173 8.177 1.00 96.56 213 GLU A O 1
ATOM 1631 N N . PHE A 1 214 ? -3.170 4.207 6.217 1.00 95.00 214 PHE A N 1
ATOM 1632 C CA . PHE A 1 214 ? -4.155 3.136 6.374 1.00 95.00 214 PHE A CA 1
ATOM 1633 C C . PHE A 1 214 ? -3.885 2.257 7.606 1.00 95.00 214 PHE A C 1
ATOM 1635 O O . PHE A 1 214 ? -4.819 1.836 8.289 1.00 95.00 214 PHE A O 1
ATOM 1642 N N . SER A 1 215 ? -2.614 1.961 7.893 1.00 95.19 215 SER A N 1
ATOM 1643 C CA . SER A 1 215 ? -2.222 1.199 9.081 1.00 95.19 215 SER A CA 1
ATOM 1644 C C . SER A 1 215 ? -2.573 1.945 10.369 1.00 95.19 215 SER A C 1
ATOM 1646 O O . SER A 1 215 ? -3.099 1.336 11.304 1.00 95.19 215 SER A O 1
ATOM 1648 N N . ASP A 1 216 ? -2.307 3.249 10.417 1.00 95.50 216 ASP A N 1
ATOM 1649 C CA . ASP A 1 216 ? -2.597 4.089 11.579 1.00 95.50 216 ASP A CA 1
ATOM 1650 C C . ASP A 1 216 ? -4.111 4.213 11.801 1.00 95.50 216 ASP A C 1
ATOM 1652 O O . ASP A 1 216 ? -4.594 3.970 12.911 1.00 95.50 216 ASP A O 1
ATOM 1656 N N . ASP A 1 217 ? -4.879 4.470 10.739 1.00 96.56 217 ASP A N 1
ATOM 1657 C CA . ASP A 1 217 ? -6.344 4.530 10.785 1.00 96.56 217 ASP A CA 1
ATOM 1658 C C . ASP A 1 217 ? -6.953 3.210 11.278 1.00 96.56 217 ASP A C 1
ATOM 1660 O O . ASP A 1 217 ? -7.842 3.204 12.135 1.00 96.56 217 ASP A O 1
ATOM 1664 N N . LEU A 1 218 ? -6.450 2.069 10.791 1.00 96.06 218 LEU A N 1
ATOM 1665 C CA . LEU A 1 218 ? -6.900 0.749 11.234 1.00 96.06 218 LEU A CA 1
ATOM 1666 C C . LEU A 1 218 ? -6.595 0.512 12.721 1.00 96.06 218 LEU A C 1
ATOM 1668 O O . LEU A 1 218 ? -7.434 -0.035 13.449 1.00 96.06 218 LEU A O 1
ATOM 1672 N N . CYS A 1 219 ? -5.411 0.921 13.187 1.00 95.69 219 CYS A N 1
ATOM 1673 C CA . CYS A 1 219 ? -5.032 0.829 14.596 1.00 95.69 219 CYS A CA 1
ATOM 1674 C C . CYS A 1 219 ? -5.966 1.663 15.478 1.00 95.69 219 CYS A C 1
ATOM 1676 O O . CYS A 1 219 ? -6.462 1.160 16.491 1.00 95.69 219 CYS A O 1
ATOM 1678 N N . HIS A 1 220 ? -6.249 2.902 15.073 1.00 96.38 220 HIS A N 1
ATOM 1679 C CA . HIS A 1 220 ? -7.160 3.793 15.785 1.00 96.38 220 HIS A CA 1
ATOM 1680 C C . HIS A 1 220 ? -8.589 3.250 15.818 1.00 96.38 220 HIS A C 1
ATOM 1682 O O . HIS A 1 220 ? -9.154 3.111 16.901 1.00 96.38 220 HIS A O 1
ATOM 1688 N N . ALA A 1 221 ? -9.135 2.826 14.676 1.00 95.88 221 ALA A N 1
ATOM 1689 C CA . ALA A 1 221 ? -10.475 2.245 14.608 1.00 95.88 221 ALA A CA 1
ATOM 1690 C C . ALA A 1 221 ? -10.612 0.993 15.492 1.00 95.88 221 ALA A C 1
ATOM 1692 O O . ALA A 1 221 ? -11.611 0.814 16.191 1.00 95.88 221 ALA A O 1
ATOM 1693 N N . THR A 1 222 ? -9.584 0.138 15.512 1.00 94.81 222 THR A N 1
ATOM 1694 C CA . THR A 1 222 ? -9.558 -1.056 16.369 1.00 94.81 222 THR A CA 1
ATOM 1695 C C . THR A 1 222 ? -9.517 -0.686 17.850 1.00 94.81 222 THR A C 1
ATOM 1697 O O . THR A 1 222 ? -10.190 -1.319 18.667 1.00 94.81 222 THR A O 1
ATOM 1700 N N . TYR A 1 223 ? -8.716 0.316 18.216 1.00 95.94 223 TYR A N 1
ATOM 1701 C CA . TYR A 1 223 ? -8.643 0.805 19.588 1.00 95.94 223 TYR A CA 1
ATOM 1702 C C . TYR A 1 223 ? -9.982 1.395 20.042 1.00 95.94 223 TYR A C 1
ATOM 1704 O O . TYR A 1 223 ? -10.478 1.016 21.103 1.00 95.94 223 TYR A O 1
ATOM 1712 N N . ASP A 1 224 ? -10.598 2.248 19.225 1.00 95.81 224 ASP A N 1
ATOM 1713 C CA . ASP A 1 224 ? -11.877 2.886 19.536 1.00 95.81 224 ASP A CA 1
ATOM 1714 C C . ASP A 1 224 ? -13.004 1.858 19.675 1.00 95.81 224 ASP A C 1
ATOM 1716 O O . ASP A 1 224 ? -13.784 1.927 20.625 1.00 95.81 224 ASP A O 1
ATOM 1720 N N . ALA A 1 225 ? -13.046 0.840 18.808 1.00 93.69 225 ALA A N 1
ATOM 1721 C CA . ALA A 1 225 ? -14.004 -0.257 18.924 1.00 93.69 225 ALA A CA 1
ATOM 1722 C C . ALA A 1 225 ? -13.823 -1.052 20.231 1.00 93.69 225 ALA A C 1
ATOM 1724 O O . ALA A 1 225 ? -14.796 -1.342 20.929 1.00 93.69 225 ALA A O 1
ATOM 1725 N N . LYS A 1 226 ? -12.575 -1.372 20.605 1.00 93.44 226 LYS A N 1
ATOM 1726 C CA . LYS A 1 226 ? -12.271 -2.055 21.875 1.00 93.44 226 LYS A CA 1
ATOM 1727 C C . LYS A 1 226 ? -12.632 -1.200 23.084 1.00 93.44 226 LYS A C 1
ATOM 1729 O O . LYS A 1 226 ? -13.124 -1.733 24.076 1.00 93.44 226 LYS A O 1
ATOM 1734 N N . LYS A 1 227 ? -12.393 0.108 23.006 1.00 96.50 227 LYS A N 1
ATOM 1735 C CA . LYS A 1 227 ? -12.750 1.055 24.060 1.00 96.50 227 LYS A CA 1
ATOM 1736 C C . LYS A 1 227 ? -14.266 1.132 24.233 1.00 96.50 227 LYS A C 1
ATOM 1738 O O . LYS A 1 227 ? -14.737 0.943 25.345 1.00 96.50 227 LYS A O 1
ATOM 1743 N N . ALA A 1 228 ? -15.018 1.289 23.144 1.00 94.94 228 ALA A N 1
ATOM 1744 C CA . ALA A 1 228 ? -16.480 1.287 23.179 1.00 94.94 228 ALA A CA 1
ATOM 1745 C C . ALA A 1 228 ? -17.042 -0.021 23.766 1.00 94.94 228 ALA A C 1
ATOM 1747 O O . ALA A 1 228 ? -17.975 0.001 24.568 1.00 94.94 228 ALA A O 1
ATOM 1748 N N . LEU A 1 229 ? -16.435 -1.164 23.426 1.00 94.38 229 LEU A N 1
ATOM 1749 C CA . LEU A 1 229 ? -16.790 -2.450 24.020 1.00 94.38 229 LEU A CA 1
ATOM 1750 C C . LEU A 1 229 ? -16.526 -2.464 25.534 1.00 94.38 229 LEU A C 1
ATOM 1752 O O . LEU A 1 229 ? -17.399 -2.859 26.303 1.00 94.38 229 LEU A O 1
ATOM 1756 N N . ALA A 1 230 ? -15.354 -2.009 25.979 1.00 94.38 230 ALA A N 1
ATOM 1757 C CA . ALA A 1 230 ? -15.024 -1.932 27.401 1.00 94.38 230 ALA A CA 1
ATOM 1758 C C . ALA A 1 230 ? -15.977 -1.002 28.171 1.00 94.38 230 ALA A C 1
ATOM 1760 O O . ALA A 1 230 ? -16.434 -1.373 29.252 1.00 94.38 230 ALA A O 1
ATOM 1761 N N . ASP A 1 231 ? -16.322 0.150 27.593 1.00 95.44 231 ASP A N 1
ATOM 1762 C CA . ASP A 1 231 ? -17.274 1.103 28.168 1.00 95.44 231 ASP A CA 1
ATOM 1763 C C . ASP A 1 231 ? -18.667 0.460 28.314 1.00 95.44 231 ASP A C 1
ATOM 1765 O O . ASP A 1 231 ? -19.269 0.518 29.383 1.00 95.44 231 ASP A O 1
ATOM 1769 N N . SER A 1 232 ? -19.136 -0.282 27.303 1.00 94.00 232 SER A N 1
ATOM 1770 C CA . SER A 1 232 ? -20.420 -0.996 27.388 1.00 94.00 232 SER A CA 1
ATOM 1771 C C . SER A 1 232 ? -20.441 -2.099 28.460 1.00 94.00 232 SER A C 1
ATOM 1773 O O . SER A 1 232 ? -21.434 -2.267 29.168 1.00 94.00 232 SER A O 1
ATOM 1775 N N . TYR A 1 233 ? -19.334 -2.829 28.650 1.00 94.06 233 TYR A N 1
ATOM 1776 C CA . TYR A 1 233 ? -19.212 -3.786 29.755 1.00 94.06 233 TYR A CA 1
ATOM 1777 C C . TYR A 1 233 ? -19.177 -3.088 31.116 1.00 94.06 233 TYR A C 1
ATOM 1779 O O . TYR A 1 233 ? -19.746 -3.603 32.083 1.00 94.06 233 TYR A O 1
ATOM 1787 N N . LEU A 1 234 ? -18.526 -1.926 31.207 1.00 96.50 234 LEU A N 1
ATOM 1788 C CA . LEU A 1 234 ? -18.493 -1.129 32.427 1.00 96.50 234 LEU A CA 1
ATOM 1789 C C . LEU A 1 234 ? -19.907 -0.694 32.837 1.00 96.50 234 LEU A C 1
ATOM 1791 O O . LEU A 1 234 ? -20.258 -0.841 34.009 1.00 96.50 234 LEU A O 1
ATOM 1795 N N . ASP A 1 235 ? -20.737 -0.262 31.888 1.00 94.75 235 ASP A N 1
ATOM 1796 C CA . ASP A 1 235 ? -22.134 0.110 32.141 1.00 94.75 235 ASP A CA 1
ATOM 1797 C C . ASP A 1 235 ? -22.951 -1.063 32.710 1.00 94.75 235 ASP A C 1
ATOM 1799 O O . ASP A 1 235 ? -23.660 -0.909 33.711 1.00 94.75 235 ASP A O 1
ATOM 1803 N N . VAL A 1 236 ? -22.795 -2.268 32.146 1.00 93.00 236 VAL A N 1
ATOM 1804 C CA . VAL A 1 236 ? -23.449 -3.488 32.659 1.00 93.00 236 VAL A CA 1
ATOM 1805 C C . VAL A 1 236 ? -22.992 -3.805 34.086 1.00 93.00 236 VAL A C 1
ATOM 1807 O O . VAL A 1 236 ? -23.812 -4.154 34.940 1.00 93.00 236 VAL A O 1
ATOM 1810 N N . LEU A 1 237 ? -21.696 -3.663 34.381 1.00 93.25 237 LEU A N 1
ATOM 1811 C CA . LEU A 1 237 ? -21.158 -3.896 35.724 1.00 93.25 237 LEU A CA 1
ATOM 1812 C C . LEU A 1 237 ? -21.689 -2.882 36.743 1.00 93.25 237 LEU A C 1
ATOM 1814 O O . LEU A 1 237 ? -22.024 -3.262 37.869 1.00 93.25 237 LEU A O 1
ATOM 1818 N N . VAL A 1 238 ? -21.799 -1.608 36.360 1.00 95.75 238 VAL A N 1
ATOM 1819 C CA . VAL A 1 238 ? -22.383 -0.559 37.208 1.00 95.75 238 VAL A CA 1
ATOM 1820 C C . VAL A 1 238 ? -23.856 -0.859 37.493 1.00 95.75 238 VAL A C 1
ATOM 1822 O O . VAL A 1 238 ? -24.265 -0.834 38.657 1.00 95.75 238 VAL A O 1
ATOM 1825 N N . TYR A 1 239 ? -24.629 -1.233 36.470 1.00 92.56 239 TYR A N 1
ATOM 1826 C CA . TYR A 1 239 ? -26.030 -1.637 36.619 1.00 92.56 239 TYR A CA 1
ATOM 1827 C C . TYR A 1 239 ? -26.197 -2.835 37.567 1.00 92.56 239 TYR A C 1
ATOM 1829 O O . TYR A 1 239 ? -27.029 -2.813 38.480 1.00 92.56 239 TYR A O 1
ATOM 1837 N N . LEU A 1 240 ? -25.379 -3.877 37.391 1.00 92.44 240 LEU A N 1
ATOM 1838 C CA . LEU A 1 240 ? -25.408 -5.065 38.246 1.00 92.44 240 LEU A CA 1
ATOM 1839 C C . LEU A 1 240 ? -25.071 -4.735 39.697 1.00 92.44 240 LEU A C 1
ATOM 1841 O O . LEU A 1 240 ? -25.733 -5.233 40.609 1.00 92.44 240 LEU A O 1
ATOM 1845 N N . LYS A 1 241 ? -24.080 -3.868 39.921 1.00 94.75 241 LYS A N 1
ATOM 1846 C CA . LYS A 1 241 ? -23.716 -3.411 41.263 1.00 94.75 241 LYS A CA 1
ATOM 1847 C C . LYS A 1 241 ? -24.886 -2.701 41.945 1.00 94.75 241 LYS A C 1
ATOM 1849 O O . LYS A 1 241 ? -25.196 -3.013 43.091 1.00 94.75 241 LYS A O 1
ATOM 1854 N N . GLU A 1 242 ? -25.567 -1.793 41.248 1.00 93.75 242 GLU A N 1
ATOM 1855 C CA . GLU A 1 242 ? -26.730 -1.089 41.800 1.00 93.75 242 GLU A CA 1
ATOM 1856 C C . GLU A 1 242 ? -27.867 -2.061 42.163 1.00 93.75 242 GLU A C 1
ATOM 1858 O O . GLU A 1 242 ? -28.463 -1.969 43.241 1.00 93.75 242 GLU A O 1
ATOM 1863 N N . LYS A 1 243 ? -28.157 -3.033 41.289 1.00 91.50 243 LYS A N 1
ATOM 1864 C CA . LYS A 1 243 ? -29.163 -4.074 41.548 1.00 91.50 243 LYS A CA 1
ATOM 1865 C C . LYS A 1 243 ? -28.791 -4.961 42.733 1.00 91.50 243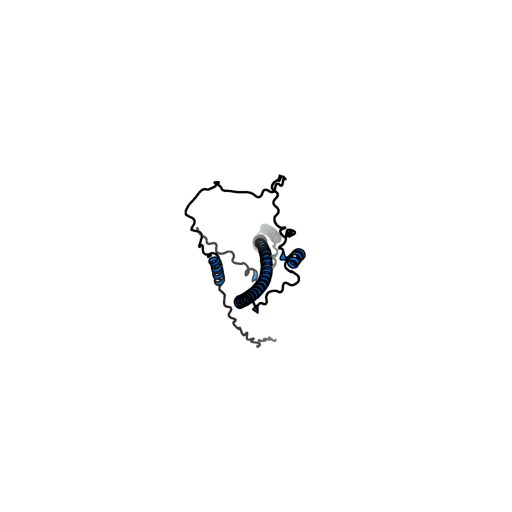 LYS A C 1
ATOM 1867 O O . LYS A 1 243 ? -29.669 -5.301 43.527 1.00 91.50 243 LYS A O 1
ATOM 1872 N N . TRP A 1 244 ? -27.514 -5.307 42.872 1.00 93.88 244 TRP A N 1
ATOM 1873 C CA . TRP A 1 244 ? -27.018 -6.108 43.986 1.00 93.88 244 TRP A CA 1
ATOM 1874 C C . TRP A 1 244 ? -27.188 -5.396 45.331 1.00 93.88 244 TRP A C 1
ATOM 1876 O O . TRP A 1 244 ? -27.693 -5.996 46.279 1.00 93.88 244 TRP A O 1
ATOM 1886 N N . GLU A 1 245 ? -26.852 -4.107 45.410 1.00 94.94 245 GLU A N 1
ATOM 1887 C CA . GLU A 1 245 ? -27.043 -3.325 46.639 1.00 94.94 245 GLU A CA 1
ATOM 1888 C C . GLU A 1 245 ? -28.524 -3.211 47.021 1.00 94.94 245 GLU A C 1
ATOM 1890 O O . GLU A 1 245 ? -28.884 -3.417 48.182 1.00 94.94 245 GLU A O 1
ATOM 1895 N N . LYS A 1 246 ? -29.414 -2.996 46.042 1.00 93.50 246 LYS A N 1
ATOM 1896 C CA . LYS A 1 246 ? -30.865 -3.056 46.283 1.00 93.50 246 LYS A CA 1
ATOM 1897 C C . LYS A 1 246 ? -31.274 -4.428 46.820 1.00 93.50 246 LYS A C 1
ATOM 1899 O O . LYS A 1 246 ? -32.082 -4.503 47.743 1.00 93.50 246 LYS A O 1
ATOM 1904 N N . LYS A 1 247 ? -30.719 -5.522 46.275 1.00 93.50 247 LYS A N 1
ATOM 1905 C CA . LYS A 1 247 ? -31.079 -6.890 46.693 1.00 93.50 247 LYS A CA 1
ATOM 1906 C C . LYS A 1 247 ? -30.669 -7.149 48.126 1.00 93.50 247 LYS A C 1
ATOM 1908 O O . LYS A 1 247 ? -31.449 -7.736 48.867 1.00 93.50 247 LYS A O 1
ATOM 1913 N N . LYS A 1 248 ? -29.495 -6.661 48.514 1.00 94.88 248 LYS A N 1
ATOM 1914 C CA . LYS A 1 248 ? -29.002 -6.719 49.885 1.00 94.88 248 LYS A CA 1
ATOM 1915 C C . LYS A 1 248 ? -29.940 -5.992 50.857 1.00 94.88 248 LYS A C 1
ATOM 1917 O O . LYS A 1 248 ? -30.298 -6.567 51.882 1.00 94.88 248 LYS A O 1
ATOM 1922 N N . ALA A 1 249 ? -30.390 -4.783 50.511 1.00 94.94 249 ALA A N 1
ATOM 1923 C CA . ALA A 1 249 ? -31.363 -4.038 51.315 1.00 94.94 249 ALA A CA 1
ATOM 1924 C C . ALA A 1 249 ? -32.714 -4.770 51.421 1.00 94.94 249 ALA A C 1
ATOM 1926 O O . ALA A 1 249 ? -33.244 -4.927 52.518 1.00 94.94 249 ALA A O 1
ATOM 1927 N N . ALA A 1 250 ? -33.220 -5.308 50.307 1.00 94.44 250 ALA A N 1
ATOM 1928 C CA . ALA A 1 250 ? -34.455 -6.090 50.297 1.00 94.44 250 ALA A CA 1
ATOM 1929 C C . ALA A 1 250 ? -34.354 -7.339 51.189 1.00 94.44 250 ALA A C 1
ATOM 1931 O O . ALA A 1 250 ? -35.272 -7.629 51.949 1.00 94.44 250 ALA A O 1
ATOM 1932 N N . THR A 1 251 ? -33.229 -8.065 51.139 1.00 94.75 251 THR A N 1
ATOM 1933 C CA . THR A 1 251 ? -33.015 -9.245 51.995 1.00 94.75 251 THR A CA 1
ATOM 1934 C C . THR A 1 251 ? -32.902 -8.896 53.479 1.00 94.75 251 THR A C 1
ATOM 1936 O O . THR A 1 251 ? -33.348 -9.681 54.312 1.00 94.75 251 THR A O 1
ATOM 1939 N N . ASP A 1 252 ? -32.342 -7.731 53.820 1.00 96.69 252 ASP A N 1
ATOM 1940 C CA . ASP A 1 252 ? -32.292 -7.239 55.204 1.00 96.69 252 ASP A CA 1
ATOM 1941 C C . ASP A 1 252 ? -33.697 -6.885 55.724 1.00 96.69 252 ASP A C 1
ATOM 1943 O O . ASP A 1 252 ? -34.100 -7.336 56.798 1.00 96.69 252 ASP A O 1
ATOM 1947 N N . CYS A 1 253 ? -34.493 -6.172 54.917 1.00 96.00 253 CYS A N 1
ATOM 1948 C CA . CYS A 1 253 ? -35.892 -5.870 55.225 1.00 96.00 253 CYS A CA 1
ATOM 1949 C C . CYS A 1 253 ? -36.731 -7.155 55.376 1.00 96.00 253 CYS A C 1
ATOM 1951 O O . CYS A 1 253 ? -37.474 -7.301 56.347 1.00 96.00 253 CYS A O 1
ATOM 1953 N N . GLU A 1 254 ? -36.550 -8.136 54.483 1.00 96.31 254 GLU A N 1
ATOM 1954 C CA . GLU A 1 254 ? -37.212 -9.445 54.561 1.00 96.31 254 GLU A CA 1
ATOM 1955 C C . GLU A 1 254 ? -36.845 -10.200 55.852 1.00 96.31 254 GLU A C 1
ATOM 1957 O O . GLU A 1 254 ? -37.713 -10.808 56.483 1.00 96.31 254 GLU A O 1
ATOM 1962 N N . ALA A 1 255 ? -35.577 -10.153 56.278 1.00 97.62 255 ALA A N 1
ATOM 1963 C CA . ALA A 1 255 ? -35.134 -10.768 57.528 1.00 97.62 255 ALA A CA 1
ATOM 1964 C C . ALA A 1 255 ? -35.790 -10.106 58.753 1.00 97.62 255 ALA A C 1
ATOM 1966 O O . ALA A 1 255 ? -36.327 -10.810 59.612 1.00 97.62 255 ALA A O 1
ATOM 1967 N N . ARG A 1 256 ? -35.829 -8.766 58.793 1.00 97.56 256 ARG A N 1
ATOM 1968 C CA . ARG A 1 256 ? -36.506 -7.990 59.850 1.00 97.56 256 ARG A CA 1
ATOM 1969 C C . ARG A 1 256 ? -38.010 -8.272 59.892 1.00 97.56 256 ARG A C 1
ATOM 1971 O O . ARG A 1 256 ? -38.577 -8.406 60.974 1.00 97.56 256 ARG A O 1
ATOM 1978 N N . LEU A 1 257 ? -38.660 -8.399 58.733 1.00 97.44 257 LEU A N 1
ATOM 1979 C CA . LEU A 1 257 ? -40.080 -8.746 58.648 1.00 97.44 257 LEU A CA 1
ATOM 1980 C C . LEU A 1 257 ? -40.344 -10.142 59.226 1.00 97.44 257 LEU A C 1
ATOM 1982 O O . LEU A 1 257 ? -41.242 -10.299 60.052 1.00 97.44 257 LEU A O 1
ATOM 1986 N N . LYS A 1 258 ? -39.531 -11.142 58.857 1.00 97.88 258 LYS A N 1
ATOM 1987 C CA . LYS A 1 258 ? -39.635 -12.505 59.408 1.00 97.88 258 LYS A CA 1
ATOM 1988 C C . LYS A 1 258 ? -39.447 -12.534 60.927 1.00 97.88 258 LYS A C 1
ATOM 1990 O O . LYS A 1 258 ? -40.168 -13.262 61.605 1.00 97.88 258 LYS A O 1
ATOM 1995 N N . GLU A 1 259 ? -38.532 -11.730 61.466 1.00 98.06 259 GLU A N 1
ATOM 1996 C CA . GLU A 1 259 ? -38.351 -11.580 62.915 1.00 98.06 259 GLU A CA 1
ATOM 1997 C C . GLU A 1 259 ? -39.602 -10.992 63.589 1.00 98.06 259 GLU A C 1
ATOM 1999 O O . GLU A 1 259 ? -40.090 -11.540 64.577 1.00 98.06 259 GLU A O 1
ATOM 2004 N N . VAL A 1 260 ? -40.173 -9.913 63.036 1.00 98.12 260 VAL A N 1
ATOM 2005 C CA . VAL A 1 260 ? -41.413 -9.309 63.558 1.00 98.12 260 VAL A CA 1
ATOM 2006 C C . VAL A 1 260 ? -42.575 -10.302 63.511 1.00 98.12 260 VAL A C 1
ATOM 2008 O O . VAL A 1 260 ? -43.320 -10.395 64.485 1.00 98.12 260 VAL A O 1
ATOM 2011 N N . MET A 1 261 ? -42.706 -11.085 62.437 1.00 97.31 261 MET A N 1
ATOM 2012 C CA . MET A 1 261 ? -43.723 -12.138 62.333 1.00 97.31 261 MET A CA 1
ATOM 2013 C C . MET A 1 261 ? -43.553 -13.212 63.417 1.00 97.31 261 MET A C 1
ATOM 2015 O O . MET A 1 261 ? -44.523 -13.550 64.094 1.00 97.31 261 MET A O 1
ATOM 2019 N N . ALA A 1 262 ? -42.327 -13.692 63.648 1.00 98.25 262 ALA A N 1
ATOM 2020 C CA . ALA A 1 262 ? -42.046 -14.654 64.714 1.00 98.25 262 ALA A CA 1
ATOM 2021 C C . ALA A 1 262 ? -42.356 -14.078 66.111 1.00 98.25 262 ALA A C 1
ATOM 2023 O O . ALA A 1 262 ? -42.954 -14.760 66.944 1.00 98.25 262 ALA A O 1
ATOM 2024 N N . ASN A 1 263 ? -42.024 -12.804 66.352 1.00 97.00 263 ASN A N 1
ATOM 2025 C CA . ASN A 1 263 ? -42.346 -12.104 67.601 1.00 97.00 263 ASN A CA 1
ATOM 2026 C C . ASN A 1 263 ? -43.861 -11.939 67.805 1.00 97.00 263 ASN A C 1
ATOM 2028 O O . ASN A 1 263 ? -44.349 -12.067 68.929 1.00 97.00 263 ASN A O 1
ATOM 2032 N N . ILE A 1 264 ? -44.617 -11.673 66.734 1.00 96.62 264 ILE A N 1
ATOM 2033 C CA . ILE A 1 264 ? -46.085 -11.621 66.763 1.00 96.62 264 ILE A CA 1
ATOM 2034 C C . ILE A 1 264 ? -46.657 -12.981 67.165 1.00 96.62 264 ILE A C 1
ATOM 2036 O O . ILE A 1 264 ? -47.557 -13.036 68.003 1.00 96.62 264 ILE A O 1
ATOM 2040 N N . ASP A 1 265 ? -46.163 -14.068 66.575 1.00 96.00 265 ASP A N 1
ATOM 2041 C CA . ASP A 1 265 ? -46.653 -15.414 66.875 1.00 96.00 265 ASP A CA 1
ATOM 2042 C C . ASP A 1 265 ? -46.334 -15.828 68.316 1.00 96.00 265 ASP A C 1
ATOM 2044 O O . ASP A 1 265 ? -47.225 -16.316 69.015 1.00 96.00 265 ASP A O 1
ATOM 2048 N N . LEU A 1 266 ? -45.132 -15.507 68.808 1.00 94.12 266 LEU A N 1
ATOM 2049 C CA . LEU A 1 266 ? -44.775 -15.683 70.216 1.00 94.12 266 LEU A CA 1
ATOM 2050 C C . LEU A 1 266 ? -45.688 -14.866 71.144 1.00 94.12 266 LEU A C 1
ATOM 2052 O O . LEU A 1 266 ? -46.153 -15.379 72.160 1.00 94.12 266 LEU A O 1
ATOM 2056 N N . GLN A 1 267 ? -45.995 -13.607 70.805 1.00 92.38 267 GLN A N 1
ATOM 2057 C CA . GLN A 1 267 ? -46.887 -12.800 71.642 1.00 92.38 267 GLN A CA 1
ATOM 2058 C C . GLN A 1 267 ? -48.318 -13.334 71.683 1.00 92.38 267 GLN A C 1
ATOM 2060 O O . GLN A 1 267 ? -48.950 -13.315 72.740 1.00 92.38 267 GLN A O 1
ATOM 2065 N N . LYS A 1 268 ? -48.831 -13.859 70.564 1.00 92.38 268 LYS A N 1
ATOM 2066 C CA . LYS A 1 268 ? -50.132 -14.546 70.559 1.00 92.38 268 LYS A CA 1
ATOM 2067 C C . LYS A 1 268 ? -50.122 -15.750 71.502 1.00 92.38 268 LYS A C 1
ATOM 2069 O O . LYS A 1 268 ? -51.087 -15.951 72.234 1.00 92.38 268 LYS A O 1
ATOM 2074 N N . GLU A 1 269 ? -49.044 -16.534 71.507 1.00 92.50 269 GLU A N 1
ATOM 2075 C CA . GLU A 1 269 ? -48.894 -17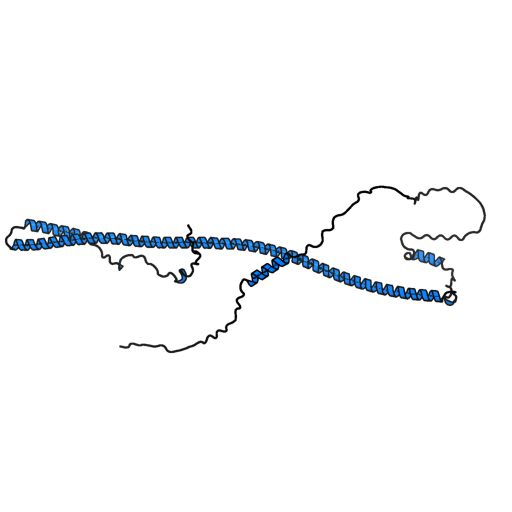.682 72.406 1.00 92.50 269 GLU A CA 1
ATOM 2076 C C . GLU A 1 269 ? -48.856 -17.259 73.884 1.00 92.50 269 GLU A C 1
ATOM 2078 O O . GLU A 1 269 ? -49.545 -17.852 74.714 1.00 92.50 269 GLU A O 1
ATOM 2083 N N . ILE A 1 270 ? -48.122 -16.192 74.218 1.00 89.81 270 ILE A N 1
ATOM 2084 C CA . ILE A 1 270 ? -48.066 -15.647 75.584 1.00 89.81 270 ILE A CA 1
ATOM 2085 C C . ILE A 1 270 ? -49.446 -15.154 76.042 1.00 89.81 270 ILE A C 1
ATOM 2087 O O . ILE A 1 270 ? -49.866 -15.462 77.159 1.00 89.81 270 ILE A O 1
ATOM 2091 N N . MET A 1 271 ? -50.181 -14.431 75.190 1.00 87.94 271 MET A N 1
ATOM 2092 C CA . MET A 1 271 ? -51.526 -13.936 75.514 1.00 87.94 271 MET A CA 1
ATOM 2093 C C . MET A 1 271 ? -52.525 -15.069 75.784 1.00 87.94 271 MET A C 1
ATOM 2095 O O . MET A 1 271 ? -53.365 -14.939 76.675 1.00 87.94 271 MET A O 1
ATOM 2099 N N . ASN A 1 272 ? -52.400 -16.205 75.089 1.00 87.94 272 ASN A N 1
ATOM 2100 C CA . ASN A 1 272 ? -53.225 -17.392 75.347 1.00 87.94 272 ASN A CA 1
ATOM 2101 C C . ASN A 1 272 ? -53.006 -17.981 76.757 1.00 87.94 272 ASN A C 1
ATOM 2103 O O . ASN A 1 272 ? -53.885 -18.665 77.275 1.00 87.94 272 ASN A O 1
ATOM 2107 N N . ASN A 1 273 ? -51.874 -17.677 77.402 1.00 87.31 273 ASN A N 1
ATOM 2108 C CA . ASN A 1 273 ? -51.525 -18.115 78.756 1.00 87.31 273 ASN A CA 1
ATOM 2109 C C . ASN A 1 273 ? -51.876 -17.079 79.854 1.00 87.31 273 ASN A C 1
ATOM 2111 O O . ASN A 1 273 ? -51.293 -17.108 80.937 1.00 87.31 273 ASN A O 1
ATOM 2115 N N . ASN A 1 274 ? -52.860 -16.197 79.611 1.00 76.62 274 ASN A N 1
ATOM 2116 C CA . ASN A 1 274 ? -53.435 -15.218 80.558 1.00 76.62 274 ASN A CA 1
ATOM 2117 C C . ASN A 1 274 ? -52.560 -13.998 80.936 1.00 76.62 274 ASN A C 1
ATOM 2119 O O . ASN A 1 274 ? -52.720 -13.443 82.026 1.00 76.62 274 ASN A O 1
ATOM 2123 N N . LEU A 1 275 ? -51.675 -13.526 80.050 1.00 73.56 275 LEU A N 1
ATOM 2124 C CA . LEU A 1 275 ? -50.934 -12.264 80.232 1.00 73.56 275 LEU A CA 1
ATOM 2125 C C . LEU A 1 275 ? -51.550 -11.100 79.424 1.00 73.56 275 LEU A C 1
ATOM 2127 O O . LEU A 1 275 ? -51.936 -11.274 78.269 1.00 73.56 275 LEU A O 1
ATOM 2131 N N . LEU A 1 276 ? -51.592 -9.888 79.998 1.00 75.44 276 LEU A N 1
ATOM 2132 C CA . LEU A 1 276 ? -52.016 -8.663 79.299 1.00 75.44 276 LEU A CA 1
ATOM 2133 C C . LEU A 1 276 ? -50.843 -8.057 78.505 1.00 75.44 276 LEU A C 1
ATOM 2135 O O . LEU A 1 276 ? -50.020 -7.343 79.072 1.00 75.44 276 LEU A O 1
ATOM 2139 N N . ALA A 1 277 ? -50.773 -8.332 77.198 1.00 78.12 277 ALA A N 1
ATOM 2140 C CA . ALA A 1 277 ? -49.727 -7.820 76.294 1.00 78.12 277 ALA A CA 1
ATOM 2141 C C . ALA A 1 277 ? -50.273 -7.207 74.980 1.00 78.12 277 ALA A C 1
ATOM 2143 O O . ALA A 1 277 ? -49.544 -7.069 73.996 1.00 78.12 277 ALA A O 1
ATOM 2144 N N . SER A 1 278 ? -51.555 -6.825 74.951 1.00 84.56 278 SER A N 1
ATOM 2145 C CA . SER A 1 278 ? -52.261 -6.370 73.740 1.00 84.56 278 SER A CA 1
ATOM 2146 C C . SER A 1 278 ? -51.632 -5.145 73.062 1.00 84.56 278 SER A C 1
ATOM 2148 O O . SER A 1 278 ? -51.619 -5.074 71.833 1.00 84.56 278 SER A O 1
ATOM 2150 N N . ASP A 1 279 ? -51.084 -4.205 73.837 1.00 89.06 279 ASP A N 1
ATOM 2151 C CA . ASP A 1 279 ? -50.476 -2.977 73.304 1.00 89.06 279 ASP A CA 1
ATOM 2152 C C . ASP A 1 279 ? -49.220 -3.277 72.473 1.00 89.06 279 ASP A C 1
ATOM 2154 O O . ASP A 1 279 ? -49.027 -2.727 71.386 1.00 89.06 279 ASP A O 1
ATOM 2158 N N . GLU A 1 280 ? -48.382 -4.201 72.949 1.00 90.88 280 GLU A N 1
ATOM 2159 C CA . GLU A 1 280 ? -47.170 -4.619 72.243 1.00 90.88 280 GLU A CA 1
ATOM 2160 C C . GLU A 1 280 ? -47.512 -5.412 70.978 1.00 90.88 280 GLU A C 1
ATOM 2162 O O . GLU A 1 280 ? -46.897 -5.197 69.933 1.00 90.88 280 GLU A O 1
ATOM 2167 N N . LEU A 1 281 ? -48.543 -6.266 71.030 1.00 92.88 281 LEU A N 1
ATOM 2168 C CA . LEU A 1 281 ? -49.043 -6.969 69.847 1.00 92.88 281 LEU A CA 1
ATOM 2169 C C . LEU A 1 281 ? -49.505 -5.977 68.770 1.00 92.88 281 LEU A C 1
ATOM 2171 O O . LEU A 1 281 ? -49.152 -6.134 67.601 1.00 92.88 281 LEU A O 1
ATOM 2175 N N . LEU A 1 282 ? -50.257 -4.940 69.152 1.00 94.44 282 LEU A N 1
ATOM 2176 C CA . LEU A 1 282 ? -50.712 -3.904 68.224 1.00 94.44 282 LEU A CA 1
ATOM 2177 C C . LEU A 1 282 ? -49.529 -3.138 67.617 1.00 94.44 282 LEU A C 1
ATOM 2179 O O . LEU A 1 282 ? -49.487 -2.934 66.405 1.00 94.44 282 LEU A O 1
ATOM 2183 N N . ARG A 1 283 ? -48.524 -2.787 68.426 1.00 95.75 283 ARG A N 1
ATOM 2184 C CA . ARG A 1 283 ? -47.293 -2.137 67.952 1.00 95.75 283 ARG A CA 1
ATOM 2185 C C . ARG A 1 283 ? -46.527 -3.002 66.946 1.00 95.75 283 ARG A C 1
ATOM 2187 O O . ARG A 1 283 ? -46.046 -2.483 65.939 1.00 95.75 283 ARG A O 1
ATOM 2194 N N . LEU A 1 284 ? -46.411 -4.307 67.199 1.00 96.69 284 LEU A N 1
ATOM 2195 C CA . LEU A 1 284 ? -45.758 -5.248 66.285 1.00 96.69 284 LEU A CA 1
ATOM 2196 C C . LEU A 1 284 ? -46.548 -5.424 64.982 1.00 96.69 284 LEU A C 1
ATOM 2198 O O . LEU A 1 284 ? -45.941 -5.450 63.915 1.00 96.69 284 LEU A O 1
ATOM 2202 N N . ARG A 1 285 ? -47.886 -5.463 65.042 1.00 96.38 285 ARG A N 1
ATOM 2203 C CA . ARG A 1 285 ? -48.749 -5.496 63.848 1.00 96.38 285 ARG A CA 1
ATOM 2204 C C . ARG A 1 285 ? -48.580 -4.261 62.969 1.00 96.38 285 ARG A C 1
ATOM 2206 O O . ARG A 1 285 ? -48.529 -4.388 61.751 1.00 96.38 285 ARG A O 1
ATOM 2213 N N . THR A 1 286 ? -48.432 -3.079 63.561 1.00 97.25 286 THR A N 1
ATOM 2214 C CA . THR A 1 286 ? -48.126 -1.866 62.788 1.00 97.25 286 THR A CA 1
ATOM 2215 C C . THR A 1 286 ? -46.776 -1.984 62.074 1.00 97.25 286 THR A C 1
ATOM 2217 O O . THR A 1 286 ? -46.685 -1.671 60.890 1.00 97.25 286 THR A O 1
ATOM 2220 N N . LYS A 1 287 ? -45.743 -2.500 62.756 1.00 96.94 287 LYS A N 1
ATOM 2221 C CA . LYS A 1 287 ? -44.415 -2.721 62.156 1.00 96.94 287 LYS A CA 1
ATOM 2222 C C . LYS A 1 287 ? -44.411 -3.771 61.046 1.00 96.94 287 LYS A C 1
ATOM 2224 O O . LYS A 1 287 ? -43.670 -3.618 60.085 1.00 96.94 287 LYS A O 1
ATOM 2229 N N . GLU A 1 288 ? -45.208 -4.831 61.176 1.00 97.88 288 GLU A N 1
ATOM 2230 C CA . GLU A 1 288 ? -45.389 -5.845 60.127 1.00 97.88 288 GLU A CA 1
ATOM 2231 C C . GLU A 1 288 ? -45.892 -5.199 58.830 1.00 97.88 288 GLU A C 1
ATOM 2233 O O . GLU A 1 288 ? -45.336 -5.447 57.764 1.00 97.88 288 GLU A O 1
ATOM 2238 N N . VAL A 1 289 ? -46.899 -4.324 58.926 1.00 96.94 289 VAL A N 1
ATOM 2239 C CA . VAL A 1 289 ? -47.447 -3.605 57.765 1.00 96.94 289 VAL A CA 1
ATOM 2240 C C . VAL A 1 289 ? -46.434 -2.613 57.185 1.00 96.94 289 VAL A C 1
ATOM 2242 O O . VAL A 1 289 ? -46.298 -2.523 55.964 1.00 96.94 289 VAL A O 1
ATOM 2245 N N . GLU A 1 290 ? -45.707 -1.889 58.039 1.00 96.44 290 GLU A N 1
ATOM 2246 C CA . GLU A 1 290 ? -44.663 -0.941 57.627 1.00 96.44 290 GLU A CA 1
ATOM 2247 C C . GLU A 1 290 ? -43.532 -1.643 56.858 1.00 96.44 290 GLU A C 1
ATOM 2249 O O . GLU A 1 290 ? -43.250 -1.280 55.717 1.00 96.44 290 GLU A O 1
ATOM 2254 N N . LEU A 1 291 ? -42.951 -2.702 57.433 1.00 96.00 291 LEU A N 1
ATOM 2255 C CA . LEU A 1 291 ? -41.893 -3.495 56.798 1.00 96.00 291 LEU A CA 1
ATOM 2256 C C . LEU A 1 291 ? -42.391 -4.235 55.553 1.00 96.00 291 LEU A C 1
ATOM 2258 O O . LEU A 1 291 ? -41.657 -4.354 54.577 1.00 96.00 291 LEU A O 1
ATOM 2262 N N . GLY A 1 292 ? -43.639 -4.712 55.559 1.00 95.81 292 GLY A N 1
ATOM 2263 C CA . GLY A 1 292 ? -44.258 -5.314 54.379 1.00 95.81 292 GLY A CA 1
ATOM 2264 C C . GLY A 1 292 ? -44.366 -4.325 53.216 1.00 95.81 292 GLY A C 1
ATOM 2265 O O . GLY A 1 292 ? -44.062 -4.680 52.079 1.00 95.81 292 GLY A O 1
ATOM 2266 N N . SER A 1 293 ? -44.729 -3.072 53.505 1.00 95.19 293 SER A N 1
ATOM 2267 C CA . SER A 1 293 ? -44.800 -2.002 52.500 1.00 95.19 293 SER A CA 1
ATOM 2268 C C . SER A 1 293 ? -43.408 -1.584 52.011 1.00 95.19 293 SER A C 1
ATOM 2270 O O . SER A 1 293 ? -43.213 -1.364 50.819 1.00 95.19 293 SER A O 1
ATOM 2272 N N . GLU A 1 294 ? -42.424 -1.504 52.912 1.00 94.44 294 GLU A N 1
ATOM 2273 C CA . GLU A 1 294 ? -41.024 -1.226 52.562 1.00 94.44 294 GLU A CA 1
ATOM 2274 C C . GLU A 1 294 ? -40.446 -2.319 51.644 1.00 94.44 294 GLU A C 1
ATOM 2276 O O . GLU A 1 294 ? -39.814 -2.007 50.633 1.00 94.44 294 GLU A O 1
ATOM 2281 N N . LEU A 1 295 ? -40.719 -3.594 51.942 1.00 93.56 295 LEU A N 1
ATOM 2282 C CA . LEU A 1 295 ? -40.269 -4.729 51.135 1.00 93.56 295 LEU A CA 1
ATOM 2283 C C . LEU A 1 295 ? -40.864 -4.714 49.719 1.00 93.56 295 LEU A C 1
ATOM 2285 O O . LEU A 1 295 ? -40.148 -5.008 48.761 1.00 93.56 295 LEU A O 1
ATOM 2289 N N . ASP A 1 296 ? -42.142 -4.351 49.578 1.00 92.88 296 ASP A N 1
ATOM 2290 C CA . ASP A 1 296 ? -42.811 -4.237 48.274 1.00 92.88 296 ASP A CA 1
ATOM 2291 C C . ASP A 1 296 ? -42.188 -3.121 47.415 1.00 92.88 296 ASP A C 1
ATOM 2293 O O . ASP A 1 296 ? -41.891 -3.322 46.237 1.00 92.88 296 ASP A O 1
ATOM 2297 N N . VAL A 1 297 ? -41.854 -1.974 48.023 1.00 91.19 297 VAL A N 1
ATOM 2298 C CA . VAL A 1 297 ? -41.111 -0.887 47.352 1.00 91.19 297 VAL A CA 1
ATOM 2299 C C . VAL A 1 297 ? -39.709 -1.338 46.924 1.00 91.19 297 VAL A C 1
ATOM 2301 O O . VAL A 1 297 ? -39.209 -0.921 45.876 1.00 91.19 297 VAL A O 1
ATOM 2304 N N . MET A 1 298 ? -39.066 -2.199 47.714 1.00 91.75 298 MET A N 1
ATOM 2305 C CA . MET A 1 298 ? -37.750 -2.762 47.408 1.00 91.75 298 MET A CA 1
ATOM 2306 C C . MET A 1 298 ? -37.794 -3.942 46.427 1.00 91.75 298 MET A C 1
ATOM 2308 O O . MET A 1 298 ? -36.734 -4.490 46.113 1.00 91.75 298 MET A O 1
ATOM 2312 N N . ALA A 1 299 ? -38.965 -4.348 45.925 1.00 84.69 299 ALA A N 1
ATOM 2313 C CA . ALA A 1 299 ? -39.086 -5.480 45.016 1.00 84.69 299 ALA A CA 1
ATOM 2314 C C . ALA A 1 299 ? -38.225 -5.283 43.756 1.00 84.69 299 ALA A C 1
ATOM 2316 O O . ALA A 1 299 ? -38.336 -4.307 43.010 1.00 84.69 299 ALA A O 1
ATOM 2317 N N . ILE A 1 300 ? -37.333 -6.240 43.504 1.00 82.69 300 ILE A N 1
ATOM 2318 C CA . ILE A 1 300 ? -36.371 -6.167 42.403 1.00 82.69 300 ILE A CA 1
ATOM 2319 C C . ILE A 1 300 ? -36.808 -7.120 41.310 1.00 82.69 300 ILE A C 1
ATOM 2321 O O . ILE A 1 300 ? -36.959 -8.317 41.546 1.00 82.69 300 ILE A O 1
ATOM 2325 N N . SER A 1 301 ? -36.954 -6.580 40.103 1.00 79.56 301 SER A N 1
ATOM 2326 C CA . SER A 1 301 ? -37.168 -7.377 38.897 1.00 79.56 301 SER A CA 1
ATOM 2327 C C . SER A 1 301 ? -36.024 -8.380 38.685 1.00 79.56 301 SER A C 1
ATOM 2329 O O . SER A 1 301 ? -34.865 -8.077 38.973 1.00 79.56 301 SER A O 1
ATOM 2331 N N . ASP A 1 302 ? -36.354 -9.567 38.182 1.00 79.06 302 ASP A N 1
ATOM 2332 C CA . ASP A 1 302 ? -35.414 -10.663 37.925 1.00 79.06 302 ASP A CA 1
ATOM 2333 C C . ASP A 1 302 ? -34.263 -10.219 36.996 1.00 79.06 302 ASP A C 1
ATOM 2335 O O . ASP A 1 302 ? -34.495 -9.878 35.835 1.00 79.06 302 ASP A O 1
ATOM 2339 N N . PHE A 1 303 ? -33.030 -10.228 37.524 1.00 77.88 303 PHE A N 1
ATOM 2340 C CA . PHE A 1 303 ? -31.793 -9.803 36.849 1.00 77.88 303 PHE A CA 1
ATOM 2341 C C . PHE A 1 303 ? -30.940 -10.984 36.355 1.00 77.88 303 PHE A C 1
ATOM 2343 O O . PHE A 1 303 ? -29.715 -10.898 36.288 1.00 77.88 303 PHE A O 1
ATOM 2350 N N . SER A 1 304 ? -31.579 -12.107 36.017 1.00 81.56 304 SER A N 1
ATOM 2351 C CA . SER A 1 304 ? -30.911 -13.251 35.391 1.00 81.56 304 SER A CA 1
ATOM 2352 C C . SER A 1 304 ? -30.024 -12.830 34.212 1.00 81.56 304 SER A C 1
ATOM 2354 O O . SER A 1 304 ? -30.426 -12.023 33.377 1.00 81.56 304 SER A O 1
ATOM 2356 N N . VAL A 1 305 ? -28.835 -13.435 34.113 1.00 75.62 305 VAL A N 1
ATOM 2357 C CA . VAL A 1 305 ? -27.786 -13.076 33.136 1.00 75.62 305 VAL A CA 1
ATOM 2358 C C . VAL A 1 305 ? -28.299 -13.045 31.690 1.00 75.62 305 VAL A C 1
ATOM 2360 O O . VAL A 1 305 ? -27.900 -12.182 30.921 1.00 75.62 305 VAL A O 1
ATOM 2363 N N . GLY A 1 306 ? -29.234 -13.930 31.326 1.00 78.31 306 GLY A N 1
ATOM 2364 C CA . GLY A 1 306 ? -29.813 -13.981 29.976 1.00 78.31 306 GLY A CA 1
ATOM 2365 C C . GLY A 1 306 ? -30.734 -12.812 29.601 1.00 78.31 306 GLY A C 1
ATOM 2366 O O . GLY A 1 306 ? -31.145 -12.731 28.450 1.00 78.31 306 GLY A O 1
ATOM 2367 N N . LYS A 1 307 ? -31.083 -11.933 30.549 1.00 83.00 307 LYS A N 1
ATOM 2368 C CA . LYS A 1 307 ? -31.858 -10.701 30.316 1.00 83.00 307 LYS A CA 1
ATOM 2369 C C . LYS A 1 307 ? -30.979 -9.446 30.290 1.00 83.00 307 LYS A C 1
ATOM 2371 O O . LYS A 1 307 ? -31.512 -8.350 30.157 1.00 83.00 307 LYS A O 1
ATOM 2376 N N . LEU A 1 308 ? -29.667 -9.592 30.492 1.00 83.12 308 LEU A N 1
ATOM 2377 C CA . LEU A 1 308 ? -28.727 -8.481 30.393 1.00 83.12 308 LEU A CA 1
ATOM 2378 C C . LEU A 1 308 ? -28.437 -8.203 28.919 1.00 83.12 308 LEU A C 1
ATOM 2380 O O . LEU A 1 308 ? -28.153 -9.131 28.159 1.00 83.12 308 LEU A O 1
ATOM 2384 N N . ASP A 1 309 ? -28.454 -6.927 28.545 1.00 82.94 309 ASP A N 1
ATOM 2385 C CA . ASP A 1 309 ? -28.060 -6.465 27.215 1.00 82.94 309 ASP A CA 1
ATOM 2386 C C . ASP A 1 309 ? -26.533 -6.529 27.082 1.00 82.94 309 ASP A C 1
ATOM 2388 O O . ASP A 1 309 ? -25.821 -5.532 27.194 1.00 82.94 309 ASP A O 1
ATOM 2392 N N . LEU A 1 310 ? -26.011 -7.747 26.927 1.00 84.00 310 LEU A N 1
ATOM 2393 C CA . LEU A 1 310 ? -24.581 -7.975 26.786 1.00 84.00 310 LEU A CA 1
ATOM 2394 C C . LEU A 1 310 ? -24.109 -7.556 25.387 1.00 84.00 310 LEU A C 1
ATOM 2396 O O . LEU A 1 310 ? -24.760 -7.893 24.392 1.00 84.00 310 LEU A O 1
ATOM 2400 N N . PRO A 1 311 ? -22.952 -6.884 25.285 1.00 84.12 311 PRO A N 1
ATOM 2401 C CA . PRO A 1 311 ? -22.364 -6.559 23.995 1.00 84.12 311 PRO A CA 1
ATOM 2402 C C . PRO A 1 311 ? -22.074 -7.841 23.204 1.00 84.12 311 PRO A C 1
ATOM 2404 O O . PRO A 1 311 ? -21.383 -8.737 23.695 1.00 84.12 311 PRO A O 1
ATOM 2407 N N . GLN A 1 312 ? -22.577 -7.938 21.971 1.00 78.69 312 GLN A N 1
ATOM 2408 C CA . GLN A 1 312 ? -22.237 -9.050 21.084 1.00 78.69 312 GLN A CA 1
ATOM 2409 C C . GLN A 1 312 ? -20.824 -8.860 20.530 1.00 78.69 312 GLN A C 1
ATOM 2411 O O . GLN A 1 312 ? -20.548 -7.912 19.798 1.00 78.69 312 GLN A O 1
ATOM 2416 N N . ILE A 1 313 ? -19.938 -9.798 20.850 1.00 68.19 313 ILE A N 1
ATOM 2417 C CA . ILE A 1 313 ? -18.677 -9.991 20.139 1.00 68.19 313 ILE A CA 1
ATOM 2418 C C . ILE A 1 313 ? -18.947 -10.963 18.988 1.00 68.19 313 ILE A C 1
ATOM 2420 O O . ILE A 1 313 ? -19.170 -12.147 19.221 1.00 68.19 313 ILE A O 1
ATOM 2424 N N . SER A 1 314 ? -18.998 -10.460 17.751 1.00 63.34 314 SER A N 1
ATOM 2425 C CA . SER A 1 314 ? -19.004 -11.352 16.589 1.00 63.34 314 SER A CA 1
ATOM 2426 C C . SER A 1 314 ? -17.624 -11.999 16.465 1.00 63.34 314 SER A C 1
ATOM 2428 O O . SER A 1 314 ? -16.615 -11.297 16.398 1.00 63.34 314 SER A O 1
ATOM 2430 N N . GLU A 1 315 ? -17.587 -13.331 16.449 1.00 59.50 315 GLU A N 1
ATOM 2431 C CA . GLU A 1 315 ? -16.392 -14.139 16.172 1.00 59.50 315 GLU A CA 1
ATOM 2432 C C . GLU A 1 315 ? -15.998 -14.133 14.683 1.00 59.50 315 GLU A C 1
ATOM 2434 O O . GLU A 1 315 ? -15.029 -14.792 14.321 1.00 59.50 315 GLU A O 1
ATOM 2439 N N . ASP A 1 316 ? -16.682 -13.367 13.820 1.00 57.84 316 ASP A N 1
ATOM 2440 C CA . ASP A 1 316 ? -16.399 -13.260 12.376 1.00 57.84 316 ASP A CA 1
ATOM 2441 C C . ASP A 1 316 ? -15.093 -12.499 12.055 1.00 57.84 316 ASP A C 1
ATOM 2443 O O . ASP A 1 316 ? -14.997 -11.763 11.068 1.00 57.84 316 ASP A O 1
ATOM 2447 N N . LEU A 1 317 ? -14.060 -12.650 12.881 1.00 57.88 317 LEU A N 1
ATOM 2448 C CA . LEU A 1 317 ? -12.716 -12.239 12.523 1.00 57.88 317 LEU A CA 1
ATOM 2449 C C . LEU A 1 317 ? -12.082 -13.385 11.718 1.00 57.88 317 LEU A C 1
ATOM 2451 O O . LEU A 1 317 ? -11.888 -14.467 12.268 1.00 57.88 317 LEU A O 1
ATOM 2455 N N . PRO A 1 318 ? -11.766 -13.203 10.423 1.00 57.97 318 PRO A N 1
ATOM 2456 C CA . PRO A 1 318 ? -11.133 -14.260 9.645 1.00 57.97 318 PRO A CA 1
ATOM 2457 C C . PRO A 1 318 ? -9.789 -14.639 10.284 1.00 57.97 318 PRO A C 1
ATOM 2459 O O . PRO A 1 318 ? -8.993 -13.751 10.589 1.00 57.97 318 PRO A O 1
ATOM 2462 N N . ASP A 1 319 ? -9.516 -15.939 10.442 1.00 56.66 319 ASP A N 1
ATOM 2463 C CA . ASP A 1 319 ? -8.258 -16.477 11.004 1.00 56.66 319 ASP A CA 1
ATOM 2464 C C . ASP A 1 319 ? -6.998 -15.882 10.331 1.00 56.66 319 ASP A C 1
ATOM 2466 O O . ASP A 1 319 ? -5.941 -15.725 10.947 1.00 56.66 319 ASP A O 1
ATOM 2470 N N . ASP A 1 320 ? -7.131 -15.449 9.075 1.00 54.62 320 ASP A N 1
ATOM 2471 C CA . ASP A 1 320 ? -6.087 -14.800 8.281 1.00 54.62 320 ASP A CA 1
ATOM 2472 C C . ASP A 1 320 ? -5.743 -13.360 8.727 1.00 54.62 320 ASP A C 1
ATOM 2474 O O . ASP A 1 320 ? -4.729 -12.810 8.285 1.00 54.62 320 ASP A O 1
ATOM 2478 N N . PHE A 1 321 ? -6.542 -12.732 9.603 1.00 58.53 321 PHE A N 1
ATOM 2479 C CA . PHE A 1 321 ? -6.321 -11.365 10.103 1.00 58.53 321 PHE A CA 1
ATOM 2480 C C . PHE A 1 321 ? -5.015 -11.255 10.903 1.00 58.53 321 PHE A C 1
ATOM 2482 O O . PHE A 1 321 ? -4.297 -10.260 10.806 1.00 58.53 321 PHE A O 1
ATOM 2489 N N . PHE A 1 322 ? -4.652 -12.313 11.634 1.00 56.72 322 PHE A N 1
ATOM 2490 C CA . PHE A 1 322 ? -3.397 -12.380 12.387 1.00 56.72 322 PHE A CA 1
ATOM 2491 C C . PHE A 1 322 ? -2.220 -12.923 11.567 1.00 56.72 322 PHE A C 1
ATOM 2493 O O . PHE A 1 322 ? -1.068 -12.682 11.924 1.00 56.72 322 PHE A O 1
ATOM 2500 N N . ALA A 1 323 ? -2.476 -13.611 10.450 1.00 57.41 323 ALA A N 1
ATOM 2501 C CA . ALA A 1 323 ? -1.430 -14.196 9.609 1.00 57.41 323 ALA A CA 1
ATOM 2502 C C . ALA A 1 323 ? -0.709 -13.166 8.716 1.00 57.41 323 ALA A C 1
ATOM 2504 O O . ALA A 1 323 ? 0.346 -13.465 8.156 1.00 57.41 323 ALA A O 1
ATOM 2505 N N . LYS A 1 324 ? -1.273 -11.958 8.565 1.00 49.91 324 LYS A N 1
ATOM 2506 C CA . LYS A 1 324 ? -0.821 -10.955 7.589 1.00 49.91 324 LYS A CA 1
ATOM 2507 C C . LYS A 1 324 ? -0.197 -9.693 8.170 1.00 49.91 324 LYS A C 1
ATOM 2509 O O . LYS A 1 324 ? 0.167 -8.827 7.382 1.00 49.91 324 LYS A O 1
ATOM 2514 N N . VAL A 1 325 ? -0.025 -9.590 9.490 1.00 39.75 325 VAL A N 1
ATOM 2515 C CA . VAL A 1 325 ? 0.827 -8.549 10.085 1.00 39.75 325 VAL A CA 1
ATOM 2516 C C . VAL A 1 325 ? 2.279 -8.955 9.821 1.00 39.75 325 VAL A C 1
ATOM 2518 O O . VAL A 1 325 ? 2.754 -9.912 10.437 1.00 39.75 325 VAL A O 1
ATOM 2521 N N . PRO A 1 326 ? 3.017 -8.299 8.906 1.00 45.94 326 PRO A N 1
ATOM 2522 C CA . PRO A 1 326 ? 4.431 -8.587 8.763 1.00 45.94 326 PRO A CA 1
ATOM 2523 C C . PRO A 1 326 ? 5.108 -8.197 10.076 1.00 45.94 326 PRO A C 1
ATOM 2525 O O . PRO A 1 326 ? 4.818 -7.142 10.642 1.00 45.94 326 PRO A O 1
ATOM 2528 N N . ALA A 1 327 ? 6.023 -9.039 10.546 1.00 50.19 327 ALA A N 1
ATOM 2529 C CA . ALA A 1 327 ? 6.914 -8.790 11.672 1.00 50.19 327 ALA A CA 1
ATOM 2530 C C . ALA A 1 327 ? 7.898 -7.626 11.394 1.00 50.19 327 ALA A C 1
ATOM 2532 O O . ALA A 1 327 ? 9.112 -7.797 11.440 1.00 50.19 327 ALA A O 1
ATOM 2533 N N . LEU A 1 328 ? 7.385 -6.429 11.088 1.00 44.62 328 LEU A N 1
ATOM 2534 C CA . LEU A 1 328 ? 8.158 -5.197 10.890 1.00 44.62 328 LEU A CA 1
ATOM 2535 C C . LEU A 1 328 ? 8.569 -4.529 12.209 1.00 44.62 328 LEU A C 1
ATOM 2537 O O . LEU A 1 328 ? 9.243 -3.503 12.202 1.00 44.62 328 LEU A O 1
ATOM 2541 N N . LEU A 1 329 ? 8.244 -5.137 13.349 1.00 45.22 329 LEU A N 1
ATOM 2542 C CA . LEU A 1 329 ? 8.884 -4.834 14.622 1.00 45.22 329 LEU A CA 1
ATOM 2543 C C . LEU A 1 329 ? 9.941 -5.903 14.893 1.00 45.22 329 LEU A C 1
ATOM 2545 O O . LEU A 1 329 ? 9.725 -6.855 15.640 1.00 45.22 329 LEU A O 1
ATOM 2549 N N . GLY A 1 330 ? 11.101 -5.736 14.253 1.00 42.56 330 GLY A N 1
ATOM 2550 C CA . GLY A 1 330 ? 12.325 -6.387 14.705 1.00 42.56 330 GLY A CA 1
ATOM 2551 C C . GLY A 1 330 ? 12.603 -6.038 16.177 1.00 42.56 330 GLY A C 1
ATOM 2552 O O . GLY A 1 330 ? 12.165 -4.984 16.653 1.00 42.56 330 GLY A O 1
ATOM 2553 N N . PRO A 1 331 ? 13.310 -6.906 16.920 1.00 43.47 331 PRO A N 1
ATOM 2554 C CA . PRO A 1 331 ? 13.588 -6.682 18.330 1.00 43.47 331 PRO A CA 1
ATOM 2555 C C . PRO A 1 331 ? 14.402 -5.393 18.486 1.00 43.47 331 PRO A C 1
ATOM 2557 O O . PRO A 1 331 ? 15.579 -5.346 18.134 1.00 43.47 331 PRO A O 1
ATOM 2560 N N . ARG A 1 332 ? 13.778 -4.334 19.019 1.00 41.78 332 ARG A N 1
ATOM 2561 C CA . ARG A 1 332 ? 14.527 -3.213 19.592 1.00 41.78 332 ARG A CA 1
ATOM 2562 C C . ARG A 1 332 ? 15.223 -3.749 20.831 1.00 41.78 332 ARG A C 1
ATOM 2564 O O . ARG A 1 332 ? 14.611 -3.950 21.877 1.00 41.78 332 ARG A O 1
ATOM 2571 N N . ILE A 1 333 ? 16.497 -4.046 20.638 1.00 48.38 333 ILE A N 1
ATOM 2572 C CA . ILE A 1 333 ? 17.463 -4.363 21.672 1.00 48.38 333 ILE A CA 1
ATOM 2573 C C . ILE A 1 333 ? 17.444 -3.192 22.661 1.00 48.38 333 ILE A C 1
ATOM 2575 O O . ILE A 1 333 ? 17.680 -2.045 22.284 1.00 48.38 333 ILE A O 1
ATOM 2579 N N . PHE A 1 334 ? 17.086 -3.488 23.908 1.00 46.09 334 PHE A N 1
ATOM 2580 C CA . PHE A 1 334 ? 17.401 -2.638 25.047 1.00 46.09 334 PHE A CA 1
ATOM 2581 C C . PHE A 1 334 ? 18.926 -2.632 25.194 1.00 46.09 334 PHE A C 1
ATOM 2583 O O . PHE A 1 334 ? 19.503 -3.653 25.566 1.00 46.09 334 PHE A O 1
ATOM 2590 N N . GLU A 1 335 ? 19.567 -1.499 24.927 1.00 43.19 335 GLU A N 1
ATOM 2591 C CA . GLU A 1 335 ? 20.888 -1.191 25.472 1.00 43.19 335 GLU A CA 1
ATOM 2592 C C . GLU A 1 335 ? 20.804 0.095 26.304 1.00 43.19 335 GLU A C 1
ATOM 2594 O O . GLU A 1 335 ? 20.231 1.085 25.853 1.00 43.19 335 GLU A O 1
ATOM 2599 N N . GLY A 1 336 ? 21.332 -0.041 27.530 1.00 45.59 336 GLY A N 1
ATOM 2600 C CA . GLY A 1 336 ? 21.823 0.941 28.513 1.00 45.59 336 GLY A CA 1
ATOM 2601 C C . GLY A 1 336 ? 21.531 2.419 28.339 1.00 45.59 336 GLY A C 1
ATOM 2602 O O . GLY A 1 336 ? 22.126 3.020 27.421 1.00 45.59 336 GLY A O 1
#

Organism: Brassica cretica (NCBI:txid69181)

Secondary structure (DSSP, 8-state):
---------------------------TTHHHHHHHHHHHHTT--------------------------------------------------------TTS-GGG-HHHHHHHHHHH--TT-PPPPGGGSTTHHHHHHHHHHHHHHHHHHHHHHHHHHHHHHHHHHHHHHHHHHHHHHHHHHHHHHHHHHHHHHHHHHHHHHHHHHHHHHHHHHHHHHHHHHHHHHHHHHHHHHHHHHHHHHHHHHHHHHHHHHHHHHHHHHHHHHHHHHHTT---HHHHHHHHHHHHHHHHHHHHT------GGGS-PPP------GGGTTTS-----------

InterPro domains:
  IPR012436 Protein of unknown function DUF1633 [PF07794] (69-315)